Protein AF-A0A662N4F4-F1 (afdb_monomer_lite)

Structure (mmCIF, N/CA/C/O backbone):
data_AF-A0A662N4F4-F1
#
_entry.id   AF-A0A662N4F4-F1
#
loop_
_atom_site.group_PDB
_atom_site.id
_atom_site.type_symbol
_atom_site.label_atom_id
_atom_site.label_alt_id
_atom_site.label_comp_id
_atom_site.label_asym_id
_atom_site.label_entity_id
_atom_site.label_seq_id
_atom_site.pdbx_PDB_ins_code
_atom_site.Cartn_x
_atom_site.Cartn_y
_atom_site.Cartn_z
_atom_site.occupancy
_atom_site.B_iso_or_equiv
_atom_site.auth_seq_id
_atom_site.auth_comp_id
_atom_site.auth_asym_id
_atom_site.auth_atom_id
_atom_site.pdbx_PDB_model_num
ATOM 1 N N . MET A 1 1 ? 30.358 10.032 -4.530 1.00 45.91 1 MET A N 1
ATOM 2 C CA . MET A 1 1 ? 30.326 8.576 -4.233 1.00 45.91 1 MET A CA 1
ATOM 3 C C . MET A 1 1 ? 28.952 8.041 -4.603 1.00 45.91 1 MET A C 1
ATOM 5 O O . MET A 1 1 ? 27.988 8.743 -4.318 1.00 45.91 1 MET A O 1
ATOM 9 N N . PRO A 1 2 ? 28.833 6.839 -5.197 1.00 54.41 2 PRO A N 1
ATOM 10 C CA . PRO A 1 2 ? 27.534 6.287 -5.563 1.00 54.41 2 PRO A CA 1
ATOM 11 C C . PRO A 1 2 ? 26.656 6.097 -4.320 1.00 54.41 2 PRO A C 1
ATOM 13 O O . PRO A 1 2 ? 26.985 5.332 -3.407 1.00 54.41 2 PRO A O 1
ATOM 16 N N . ASN A 1 3 ? 25.538 6.819 -4.289 1.00 63.91 3 ASN A N 1
ATOM 17 C CA . ASN A 1 3 ? 24.573 6.813 -3.197 1.00 63.91 3 ASN A CA 1
ATOM 18 C C . ASN A 1 3 ? 23.936 5.412 -3.080 1.00 63.91 3 ASN A C 1
ATOM 20 O O . ASN A 1 3 ? 23.088 5.016 -3.874 1.00 63.91 3 ASN A O 1
ATOM 24 N N . SER A 1 4 ? 24.396 4.631 -2.099 1.00 65.44 4 SER A N 1
ATOM 25 C CA . SER A 1 4 ? 23.974 3.237 -1.878 1.00 65.44 4 SER A CA 1
ATOM 26 C C . SER A 1 4 ? 22.780 3.130 -0.922 1.00 65.44 4 SER A C 1
ATOM 28 O O . SER A 1 4 ? 22.509 2.058 -0.393 1.00 65.44 4 SER A O 1
ATOM 30 N N . TYR A 1 5 ? 22.098 4.237 -0.638 1.00 69.69 5 TYR A N 1
ATOM 31 C CA . TYR A 1 5 ? 21.164 4.297 0.476 1.00 69.69 5 TYR A CA 1
ATOM 32 C C . TYR A 1 5 ? 19.682 4.091 0.102 1.00 69.69 5 TYR A C 1
ATOM 34 O O . TYR A 1 5 ? 18.810 4.211 0.964 1.00 69.69 5 TYR A O 1
ATOM 42 N N . THR A 1 6 ? 19.389 3.788 -1.163 1.00 81.25 6 THR A N 1
ATOM 43 C CA . THR A 1 6 ? 18.066 3.359 -1.643 1.00 81.25 6 THR A CA 1
ATOM 44 C C . THR A 1 6 ? 18.204 2.062 -2.427 1.00 81.25 6 THR A C 1
ATOM 46 O O . THR A 1 6 ? 19.116 1.931 -3.232 1.00 81.25 6 THR A O 1
ATOM 49 N N . SER A 1 7 ? 17.304 1.109 -2.218 1.00 89.44 7 SER A N 1
ATOM 50 C CA . SER A 1 7 ? 17.213 -0.139 -2.993 1.00 89.44 7 SER A CA 1
ATOM 51 C C . SER A 1 7 ? 15.832 -0.306 -3.632 1.00 89.44 7 SER A C 1
ATOM 53 O O . SER A 1 7 ? 15.421 -1.413 -3.978 1.00 89.44 7 SER A O 1
ATOM 55 N N . ALA A 1 8 ? 15.117 0.811 -3.807 1.00 92.81 8 ALA A N 1
ATOM 56 C CA . ALA A 1 8 ? 13.757 0.852 -4.334 1.00 92.81 8 ALA A CA 1
ATOM 57 C C . ALA A 1 8 ? 13.623 0.159 -5.701 1.00 92.81 8 ALA A C 1
ATOM 59 O O . ALA A 1 8 ? 12.698 -0.630 -5.898 1.00 92.81 8 ALA A O 1
ATOM 60 N N . ASN A 1 9 ? 14.569 0.399 -6.616 1.00 94.44 9 ASN A N 1
ATOM 61 C CA . ASN A 1 9 ? 14.580 -0.233 -7.935 1.00 94.44 9 ASN A CA 1
ATOM 62 C C . ASN A 1 9 ? 14.791 -1.747 -7.843 1.00 94.44 9 ASN A C 1
ATOM 64 O O . ASN A 1 9 ? 14.087 -2.497 -8.505 1.00 94.44 9 ASN A O 1
ATOM 68 N N . ILE A 1 10 ? 15.695 -2.206 -6.972 1.00 95.06 10 ILE A N 1
ATOM 69 C CA . ILE A 1 10 ? 15.963 -3.637 -6.770 1.00 95.06 10 ILE A CA 1
ATOM 70 C C . ILE A 1 10 ? 14.715 -4.347 -6.243 1.00 95.06 10 ILE A C 1
ATOM 72 O O . ILE A 1 10 ? 14.312 -5.368 -6.797 1.00 95.06 10 ILE A O 1
ATOM 76 N N . TYR A 1 11 ? 14.081 -3.805 -5.198 1.00 95.88 11 TYR A N 1
ATOM 77 C CA . TYR A 1 11 ? 12.868 -4.404 -4.643 1.00 95.88 11 TYR A CA 1
ATOM 78 C C . TYR A 1 11 ? 11.723 -4.415 -5.656 1.00 95.88 11 TYR A C 1
ATOM 80 O O . TYR A 1 11 ? 11.067 -5.441 -5.812 1.00 95.88 11 TYR A O 1
ATOM 88 N N . SER A 1 12 ? 11.523 -3.319 -6.390 1.00 96.69 12 SER A N 1
ATOM 89 C 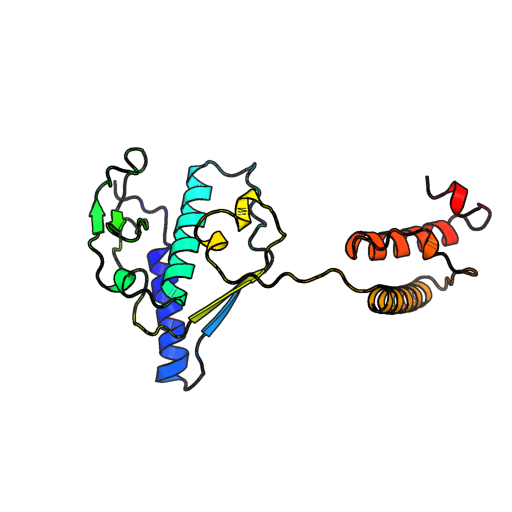CA . SER A 1 12 ? 10.481 -3.241 -7.423 1.00 96.69 12 SER A CA 1
ATOM 90 C C . SER A 1 12 ? 10.738 -4.239 -8.558 1.00 96.69 12 SER A C 1
ATOM 92 O O . SER A 1 12 ? 9.823 -4.954 -8.969 1.00 96.69 12 SER A O 1
ATOM 94 N N . TYR A 1 13 ? 11.997 -4.386 -8.986 1.00 97.25 13 TYR A N 1
ATOM 95 C CA . TYR A 1 13 ? 12.403 -5.364 -9.992 1.00 97.25 13 TYR A CA 1
ATOM 96 C C . TYR A 1 13 ? 12.101 -6.796 -9.537 1.00 97.25 13 TYR A C 1
ATOM 98 O O . TYR A 1 13 ? 11.450 -7.544 -10.265 1.00 97.25 13 TYR A O 1
ATOM 106 N N . ILE A 1 14 ? 12.490 -7.160 -8.309 1.00 97.75 14 ILE A N 1
ATOM 107 C CA . ILE A 1 14 ? 12.218 -8.485 -7.730 1.00 97.75 14 ILE A CA 1
ATOM 108 C C . ILE A 1 14 ? 10.711 -8.741 -7.639 1.00 97.75 14 ILE A C 1
ATOM 110 O O . ILE A 1 14 ? 10.244 -9.779 -8.101 1.00 97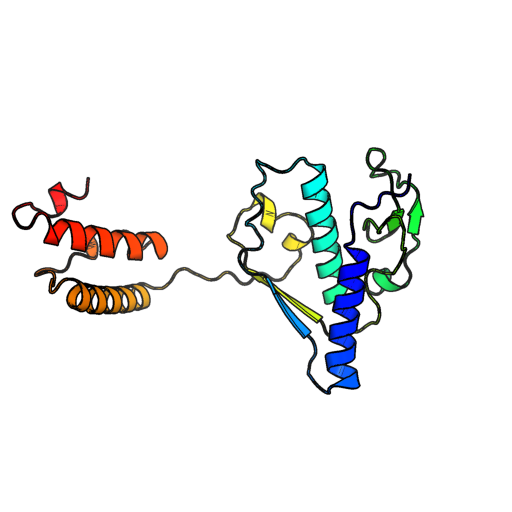.75 14 ILE A O 1
ATOM 114 N N . ILE A 1 15 ? 9.942 -7.795 -7.093 1.00 98.00 15 ILE A N 1
ATOM 115 C CA . ILE A 1 15 ? 8.485 -7.914 -6.946 1.00 98.00 15 ILE A CA 1
ATOM 116 C C . ILE A 1 15 ? 7.814 -8.110 -8.310 1.00 98.00 15 ILE A C 1
ATOM 118 O O . ILE A 1 15 ? 6.997 -9.017 -8.471 1.00 98.00 15 ILE A O 1
ATOM 122 N N . SER A 1 16 ? 8.198 -7.314 -9.311 1.00 98.00 16 SER A N 1
ATOM 123 C CA . SER A 1 16 ? 7.685 -7.463 -10.677 1.00 98.00 16 SER A CA 1
ATOM 124 C C . SER A 1 16 ? 8.052 -8.820 -11.291 1.00 98.00 16 SER A C 1
ATOM 126 O O . SER A 1 16 ? 7.258 -9.410 -12.022 1.00 98.00 16 SER A O 1
ATOM 128 N N . GLY A 1 17 ? 9.230 -9.349 -10.942 1.00 97.94 17 GLY A N 1
ATOM 129 C CA . GLY A 1 17 ? 9.680 -10.690 -11.300 1.00 97.94 17 GLY A CA 1
ATOM 130 C C . GLY A 1 17 ? 8.816 -11.791 -10.713 1.00 97.94 17 GLY A C 1
ATOM 131 O O . GLY A 1 17 ? 8.400 -12.698 -11.435 1.00 97.94 17 GLY A O 1
ATOM 132 N N . ILE A 1 18 ? 8.497 -11.675 -9.425 1.00 98.25 18 ILE A N 1
ATOM 133 C CA . ILE A 1 18 ? 7.613 -12.604 -8.720 1.00 98.25 18 ILE A CA 1
ATOM 134 C C . ILE A 1 18 ? 6.221 -12.590 -9.352 1.00 98.25 18 ILE A C 1
ATOM 136 O O . ILE A 1 18 ? 5.695 -13.658 -9.655 1.00 98.25 18 ILE A O 1
ATOM 140 N N . GLY A 1 19 ? 5.646 -11.412 -9.611 1.00 98.31 19 GLY A N 1
ATOM 141 C CA . GLY A 1 19 ? 4.341 -11.303 -10.269 1.00 98.31 19 GLY A CA 1
ATOM 142 C C . GLY A 1 19 ? 4.328 -11.937 -11.659 1.00 98.31 19 GLY A C 1
ATOM 143 O O . GLY A 1 19 ? 3.442 -12.738 -11.975 1.00 98.31 19 GLY A O 1
ATOM 144 N N . TRP A 1 20 ? 5.357 -11.665 -12.467 1.00 98.25 20 TRP A N 1
ATOM 145 C CA . TRP A 1 20 ? 5.476 -12.251 -13.797 1.00 98.25 20 TRP A CA 1
ATOM 146 C C . TRP A 1 20 ? 5.595 -13.776 -13.733 1.00 98.25 20 TRP A C 1
ATOM 148 O O . TRP A 1 20 ? 4.915 -14.474 -14.487 1.00 98.25 20 TRP A O 1
ATOM 158 N N . ALA A 1 21 ? 6.419 -14.302 -12.822 1.00 98.25 21 ALA A N 1
ATOM 159 C CA . ALA A 1 21 ? 6.595 -15.737 -12.622 1.00 98.25 21 ALA A CA 1
ATOM 160 C C . ALA A 1 21 ? 5.315 -16.409 -12.097 1.00 98.25 21 ALA A C 1
ATOM 162 O O . ALA A 1 21 ? 4.941 -17.471 -12.591 1.00 98.25 21 ALA A O 1
ATOM 163 N N . ALA A 1 22 ? 4.603 -15.779 -11.159 1.00 98.25 22 ALA A N 1
ATOM 164 C CA . ALA A 1 22 ? 3.338 -16.284 -10.633 1.00 98.25 22 ALA A CA 1
ATOM 165 C C . ALA A 1 22 ? 2.317 -16.521 -11.754 1.00 98.25 22 ALA A C 1
ATOM 167 O O . ALA A 1 22 ? 1.694 -17.580 -11.804 1.00 98.25 22 ALA A O 1
ATOM 168 N N . ARG A 1 23 ? 2.203 -15.584 -12.705 1.00 98.00 23 ARG A N 1
ATOM 169 C CA . ARG A 1 23 ? 1.321 -15.750 -13.868 1.00 98.00 23 ARG A CA 1
ATOM 170 C C . ARG A 1 23 ? 1.850 -16.765 -14.878 1.00 98.00 23 ARG A C 1
ATOM 172 O O . ARG A 1 23 ? 1.128 -17.673 -15.271 1.00 98.00 23 ARG A O 1
ATOM 179 N N . ASN A 1 24 ? 3.091 -16.592 -15.330 1.00 97.75 24 ASN A N 1
ATOM 180 C CA . ASN A 1 24 ? 3.591 -17.262 -16.537 1.00 97.75 24 ASN A CA 1
ATOM 181 C C . ASN A 1 24 ? 4.245 -18.624 -16.272 1.00 97.75 24 ASN A C 1
ATOM 183 O O . ASN A 1 24 ? 4.363 -19.421 -17.196 1.00 97.75 24 ASN A O 1
ATOM 187 N N . ILE A 1 25 ? 4.686 -18.890 -15.040 1.00 97.94 25 ILE A N 1
ATOM 188 C CA . ILE A 1 25 ? 5.328 -20.155 -14.652 1.00 97.94 25 ILE A CA 1
ATOM 189 C C . ILE A 1 25 ? 4.379 -20.994 -13.795 1.00 97.94 25 ILE A C 1
ATOM 191 O O . ILE A 1 25 ? 4.245 -22.190 -14.031 1.00 97.94 25 ILE A O 1
ATOM 195 N N . LEU A 1 26 ? 3.711 -20.378 -12.813 1.00 97.94 26 LEU A N 1
ATOM 196 C CA . LEU A 1 26 ? 2.840 -21.098 -11.873 1.00 97.94 26 LEU A CA 1
ATOM 197 C C . LEU A 1 26 ? 1.372 -21.178 -12.323 1.00 97.94 26 LEU A C 1
ATOM 199 O O . LEU A 1 26 ? 0.598 -21.911 -11.715 1.00 97.94 26 LEU A O 1
ATOM 203 N N . GLY A 1 27 ? 0.976 -20.432 -13.360 1.00 97.31 27 GLY A N 1
ATOM 204 C CA . GLY A 1 27 ? -0.403 -20.417 -13.859 1.00 97.31 27 GLY A CA 1
ATOM 205 C C . GLY A 1 27 ? -1.412 -19.718 -12.937 1.00 97.31 27 GLY A C 1
ATOM 206 O O . GLY A 1 27 ? -2.610 -19.945 -13.075 1.00 97.31 27 GLY A O 1
ATOM 207 N N . LEU A 1 28 ? -0.954 -18.883 -11.995 1.00 98.12 28 LEU A N 1
ATOM 208 C CA . LEU A 1 28 ? -1.817 -18.068 -11.128 1.00 98.12 28 LEU A CA 1
ATOM 209 C C . LEU A 1 28 ? -2.297 -16.803 -11.861 1.00 98.12 28 LEU A C 1
ATOM 211 O O . LEU A 1 28 ? -1.924 -16.543 -13.001 1.00 98.12 28 LEU A O 1
ATOM 215 N N . GLU A 1 29 ? -3.107 -15.963 -11.214 1.00 96.88 29 GLU A N 1
ATOM 216 C CA . GLU A 1 29 ? -3.528 -14.669 -11.786 1.00 96.88 29 GLU A CA 1
ATOM 217 C C . GLU A 1 29 ? -2.464 -13.564 -11.661 1.00 96.88 29 GLU A C 1
ATOM 219 O O . GLU A 1 29 ? -2.499 -12.574 -12.392 1.00 96.88 29 GLU A O 1
ATOM 224 N N . GLY A 1 30 ? -1.488 -13.738 -10.769 1.00 96.69 30 GLY A N 1
ATOM 225 C CA . GLY A 1 30 ? -0.442 -12.756 -10.504 1.00 96.69 30 GLY A CA 1
ATOM 226 C C . GLY A 1 30 ? -0.042 -12.746 -9.036 1.00 96.69 30 GLY A C 1
ATOM 227 O O . GLY A 1 30 ? -0.162 -13.759 -8.346 1.00 96.69 30 GLY A O 1
ATOM 228 N N . PHE A 1 31 ? 0.422 -11.594 -8.559 1.00 98.00 31 PHE A N 1
ATOM 229 C CA . PHE A 1 31 ? 0.876 -11.403 -7.185 1.00 98.00 31 PHE A CA 1
ATOM 230 C C . PHE A 1 31 ? 0.203 -10.182 -6.549 1.00 98.00 31 PHE A C 1
ATOM 232 O O . PHE A 1 31 ? 0.296 -9.070 -7.069 1.00 98.00 31 PHE A O 1
ATOM 239 N N . LEU A 1 32 ? -0.501 -10.397 -5.436 1.00 97.56 32 LEU A N 1
ATOM 240 C CA . LEU A 1 32 ? -1.171 -9.347 -4.670 1.00 97.56 32 LEU A CA 1
ATOM 241 C C . LEU A 1 32 ? -0.359 -9.033 -3.414 1.00 97.56 32 LEU A C 1
ATOM 243 O O . LEU A 1 32 ? -0.054 -9.936 -2.638 1.00 97.56 32 LEU A O 1
ATOM 247 N N . ILE A 1 33 ? -0.061 -7.754 -3.202 1.00 96.00 33 ILE A N 1
ATOM 248 C CA . ILE A 1 33 ? 0.587 -7.258 -1.987 1.00 96.00 33 ILE A CA 1
ATOM 249 C C . ILE A 1 33 ? -0.391 -6.351 -1.246 1.00 96.00 33 ILE A C 1
ATOM 251 O O . ILE A 1 33 ? -0.918 -5.398 -1.822 1.00 96.00 33 ILE A O 1
ATOM 255 N N . LEU A 1 34 ? -0.612 -6.652 0.032 1.00 93.81 34 LEU A N 1
ATOM 256 C CA . LEU A 1 34 ? -1.395 -5.835 0.952 1.00 93.81 34 LEU A CA 1
ATOM 257 C C . LEU A 1 34 ? -0.429 -5.184 1.940 1.00 93.81 34 LEU A C 1
ATOM 259 O O . LEU A 1 34 ? 0.258 -5.888 2.679 1.00 93.81 34 LEU A O 1
ATOM 263 N N . PHE A 1 35 ? -0.361 -3.857 1.930 1.00 89.00 35 PHE A N 1
ATOM 264 C CA . PHE A 1 35 ? 0.332 -3.096 2.961 1.00 89.00 35 PHE A CA 1
ATOM 265 C C . PHE A 1 35 ? -0.690 -2.650 3.993 1.00 89.00 35 PHE A C 1
ATOM 267 O O . PHE A 1 35 ? -1.598 -1.895 3.642 1.00 89.00 35 PHE A O 1
ATOM 274 N N . ASP A 1 36 ? -0.528 -3.129 5.226 1.00 85.44 36 ASP A N 1
ATOM 275 C CA . ASP A 1 36 ? -1.338 -2.692 6.358 1.00 85.44 36 ASP A CA 1
ATOM 276 C C . ASP A 1 36 ? -0.654 -1.549 7.122 1.00 85.44 36 ASP A C 1
ATOM 278 O O . ASP A 1 36 ? 0.576 -1.546 7.214 1.00 85.44 36 ASP A O 1
ATOM 282 N N . GLU A 1 37 ? -1.427 -0.584 7.628 1.00 73.94 37 GLU A N 1
ATOM 283 C CA . GLU A 1 37 ? -0.950 0.602 8.371 1.00 73.94 37 GLU A CA 1
ATOM 284 C C . GLU A 1 37 ? 0.253 1.303 7.704 1.00 73.94 37 GLU A C 1
ATOM 286 O O . GLU A 1 37 ? 1.267 1.632 8.339 1.00 73.94 37 GLU A O 1
ATOM 291 N N . ALA A 1 38 ? 0.168 1.521 6.388 1.00 71.50 38 ALA A N 1
ATOM 292 C CA . ALA A 1 38 ? 1.288 2.028 5.597 1.00 71.50 38 ALA A CA 1
ATOM 293 C C . ALA A 1 38 ? 1.714 3.470 5.973 1.00 71.50 38 ALA A C 1
ATOM 295 O O . ALA A 1 38 ? 2.768 3.938 5.539 1.00 71.50 38 ALA A O 1
ATOM 296 N N . GLU A 1 39 ? 0.933 4.170 6.801 1.00 67.50 39 GLU A N 1
ATOM 297 C CA . GLU A 1 39 ? 1.199 5.509 7.333 1.00 67.50 39 GLU A CA 1
ATOM 298 C C . GLU A 1 39 ? 2.005 5.547 8.639 1.00 67.50 39 GLU A C 1
ATOM 300 O O . GLU A 1 39 ? 2.363 6.639 9.080 1.00 67.50 39 GLU A O 1
ATOM 305 N N . SER A 1 40 ? 2.299 4.401 9.265 1.00 57.97 40 SER A N 1
ATOM 306 C CA . SER A 1 40 ? 2.904 4.286 10.613 1.00 57.97 40 SER A CA 1
ATOM 307 C C . SER A 1 40 ? 4.320 4.886 10.768 1.00 57.97 40 SER A C 1
ATOM 309 O O . SER A 1 40 ? 4.944 4.812 11.828 1.00 57.97 40 SER A O 1
ATOM 311 N N . ILE A 1 41 ? 4.828 5.558 9.737 1.00 52.00 41 ILE A N 1
ATOM 312 C CA . ILE A 1 41 ? 6.095 6.282 9.721 1.00 52.00 41 ILE A CA 1
ATOM 313 C C . ILE A 1 41 ? 5.808 7.762 10.032 1.00 52.00 41 ILE A C 1
ATOM 315 O O . ILE A 1 41 ? 5.651 8.597 9.141 1.00 52.00 41 ILE A O 1
ATOM 319 N N . ASP A 1 42 ? 5.717 8.074 11.328 1.00 49.66 42 ASP A N 1
ATOM 320 C CA . ASP A 1 42 ? 5.493 9.417 11.876 1.00 49.66 42 ASP A CA 1
ATOM 321 C C . ASP A 1 42 ? 6.446 10.462 11.267 1.00 49.66 42 ASP A C 1
ATOM 323 O O . ASP A 1 42 ? 7.663 10.417 11.451 1.00 49.66 42 ASP A O 1
ATOM 327 N N . SER A 1 43 ? 5.881 11.452 10.571 1.00 52.97 43 SER A N 1
ATOM 328 C CA . SER A 1 43 ? 6.615 12.557 9.942 1.00 52.97 43 SER A CA 1
ATOM 329 C C . SER A 1 43 ? 7.513 13.360 10.897 1.00 52.97 43 SER A C 1
ATOM 331 O O . SER A 1 43 ? 8.406 14.059 10.424 1.00 52.97 43 SER A O 1
ATOM 333 N N . TYR A 1 44 ? 7.298 13.268 12.215 1.00 48.09 44 TYR A N 1
ATOM 334 C CA . TYR A 1 44 ? 8.044 14.033 13.215 1.00 48.09 44 TYR A CA 1
ATOM 335 C C . TYR A 1 44 ? 9.472 13.510 13.460 1.00 48.09 44 TYR A C 1
ATOM 337 O O . TYR A 1 44 ? 10.337 14.270 13.891 1.00 48.09 44 TYR A O 1
ATOM 345 N N . TRP A 1 45 ? 9.748 12.234 13.157 1.00 42.38 45 TRP A N 1
ATOM 346 C CA . TRP A 1 45 ? 11.025 11.577 13.489 1.00 42.38 45 TRP A CA 1
ATOM 347 C C . TRP A 1 45 ? 11.986 11.403 12.309 1.00 42.38 45 TRP A C 1
ATOM 349 O O . TRP A 1 45 ? 13.176 11.149 12.507 1.00 42.38 45 TRP A O 1
ATOM 359 N N . TYR A 1 46 ? 11.504 11.560 11.077 1.00 49.62 46 TYR A N 1
ATOM 360 C CA . TYR A 1 46 ? 12.311 11.332 9.884 1.00 49.62 46 TYR A CA 1
ATOM 361 C C . TYR A 1 46 ? 12.896 12.646 9.372 1.00 49.62 46 TYR A C 1
ATOM 363 O O . TYR A 1 46 ? 12.178 13.578 9.014 1.00 49.62 46 TYR A O 1
ATOM 371 N N . THR A 1 47 ? 14.226 12.704 9.258 1.00 58.03 47 THR A N 1
ATOM 372 C CA . THR A 1 47 ? 14.869 13.727 8.422 1.00 58.03 47 THR A CA 1
ATOM 373 C C . THR A 1 47 ? 14.254 13.672 7.019 1.00 58.03 47 THR A C 1
ATOM 375 O O . THR A 1 47 ? 13.966 12.585 6.507 1.00 58.03 47 THR A O 1
ATOM 378 N N . SER A 1 48 ? 14.054 14.834 6.384 1.00 63.91 48 SER A N 1
ATOM 379 C CA . SER A 1 48 ? 13.450 14.974 5.041 1.00 63.91 48 SER A CA 1
ATOM 380 C C . SER A 1 48 ? 13.981 13.953 4.025 1.00 63.91 48 SER A C 1
ATOM 382 O O . SER A 1 48 ? 13.253 13.462 3.166 1.00 63.91 48 SER A O 1
ATOM 384 N N . TYR A 1 49 ? 15.243 13.563 4.184 1.00 63.34 49 TYR A N 1
ATOM 385 C CA . TYR A 1 49 ? 15.931 12.591 3.358 1.00 63.34 49 TYR A CA 1
ATOM 386 C C . TYR A 1 49 ? 15.411 11.148 3.464 1.00 63.34 49 TYR A C 1
ATOM 388 O O . TYR A 1 49 ? 15.247 10.492 2.437 1.00 63.34 49 TYR A O 1
ATOM 396 N N . GLN A 1 50 ? 15.128 10.632 4.664 1.00 70.56 50 GLN A N 1
ATOM 397 C CA . GLN A 1 50 ? 14.565 9.283 4.807 1.00 70.56 50 GLN A CA 1
ATOM 398 C C . GLN A 1 50 ? 13.118 9.236 4.303 1.00 70.56 50 GLN A C 1
ATOM 400 O O . GLN A 1 50 ? 12.741 8.289 3.614 1.00 70.56 50 GLN A O 1
ATOM 405 N N . SER A 1 51 ? 12.351 10.303 4.560 1.00 76.38 51 SER A N 1
ATOM 406 C CA . SER A 1 51 ? 11.003 10.470 4.008 1.00 76.38 51 SER A CA 1
ATOM 407 C C . SER A 1 51 ? 11.029 10.415 2.476 1.00 76.38 51 SER A C 1
ATOM 409 O O . SER A 1 51 ? 10.333 9.596 1.880 1.00 76.38 51 SER A O 1
ATOM 411 N N . ASN A 1 52 ? 11.908 11.187 1.823 1.00 79.94 52 ASN A N 1
ATOM 412 C CA . ASN A 1 52 ? 12.021 11.209 0.360 1.00 79.94 52 ASN A CA 1
ATOM 413 C C . ASN A 1 52 ? 12.321 9.832 -0.252 1.00 79.94 52 ASN A C 1
ATOM 415 O O . ASN A 1 52 ? 11.821 9.523 -1.330 1.00 79.94 52 ASN A O 1
ATOM 419 N N . ARG A 1 53 ? 13.075 8.969 0.436 1.00 82.94 53 ARG A N 1
ATOM 420 C CA . ARG A 1 53 ? 13.322 7.597 -0.036 1.00 82.94 53 ARG A CA 1
ATOM 421 C C . ARG A 1 53 ? 12.092 6.704 0.065 1.00 82.94 53 ARG A C 1
ATOM 423 O O . ARG A 1 53 ? 11.870 5.897 -0.835 1.00 82.94 53 ARG A O 1
ATOM 430 N N . GLY A 1 54 ? 11.306 6.851 1.132 1.00 85.81 54 GLY A N 1
ATOM 431 C CA . GLY A 1 54 ? 10.013 6.177 1.255 1.00 85.81 54 GLY A CA 1
ATOM 432 C C . GLY A 1 54 ? 9.092 6.554 0.095 1.00 85.81 54 GLY A C 1
ATOM 433 O O . GLY A 1 54 ? 8.562 5.677 -0.580 1.00 85.81 54 GLY A O 1
ATOM 434 N N . TRP A 1 55 ? 9.014 7.850 -0.222 1.00 87.31 55 TRP A N 1
ATOM 435 C CA . TRP A 1 55 ? 8.250 8.353 -1.369 1.00 87.31 55 TRP A CA 1
ATOM 436 C C . TRP A 1 55 ? 8.791 7.866 -2.715 1.00 87.31 55 TRP A C 1
ATOM 438 O O . TRP A 1 55 ? 8.006 7.477 -3.573 1.00 87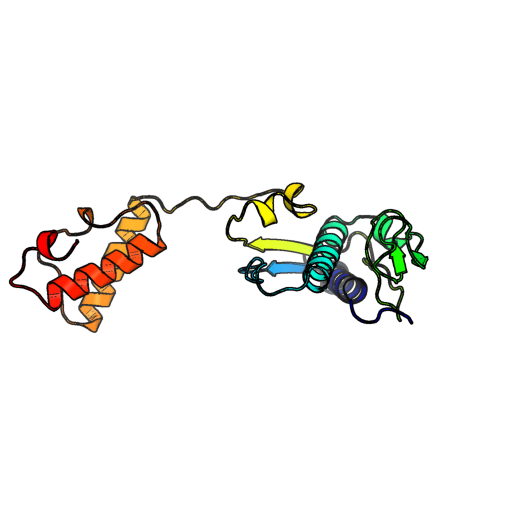.31 55 TRP A O 1
ATOM 448 N N . ASN A 1 56 ? 10.113 7.804 -2.886 1.00 90.44 56 ASN A N 1
ATOM 449 C CA . ASN A 1 56 ? 10.730 7.227 -4.079 1.00 90.44 56 ASN A CA 1
ATOM 450 C C . ASN A 1 56 ? 10.345 5.753 -4.269 1.00 90.44 56 ASN A C 1
ATOM 452 O O . ASN A 1 56 ? 10.006 5.331 -5.372 1.00 90.44 56 ASN A O 1
ATOM 456 N N . PHE A 1 57 ? 10.375 4.962 -3.193 1.00 92.19 57 PHE A N 1
ATOM 457 C CA . PHE A 1 57 ? 9.964 3.563 -3.259 1.00 92.19 57 PHE A CA 1
ATOM 458 C C . PHE A 1 57 ? 8.472 3.422 -3.554 1.00 92.19 57 PHE A C 1
ATOM 460 O O . PHE A 1 57 ? 8.106 2.661 -4.444 1.00 92.19 57 PHE A O 1
ATOM 467 N N . LEU A 1 58 ? 7.626 4.207 -2.886 1.00 92.19 58 LEU A N 1
ATOM 468 C CA . LEU A 1 58 ? 6.184 4.221 -3.117 1.00 92.19 58 LEU A CA 1
ATOM 469 C C . LEU A 1 58 ? 5.835 4.590 -4.567 1.00 92.19 58 LEU A C 1
ATOM 471 O O . LEU A 1 58 ? 5.049 3.892 -5.203 1.00 92.19 58 LEU A O 1
ATOM 475 N N . LYS A 1 59 ? 6.466 5.633 -5.120 1.00 93.75 59 LYS A N 1
ATOM 476 C CA . LYS A 1 59 ? 6.332 6.022 -6.533 1.00 93.75 59 LYS A CA 1
ATOM 477 C C . LYS A 1 59 ? 6.779 4.903 -7.468 1.00 93.75 59 LYS A C 1
ATOM 479 O O . LYS A 1 59 ? 6.059 4.577 -8.408 1.00 93.75 59 LYS A O 1
ATOM 484 N N . GLY A 1 60 ? 7.905 4.256 -7.166 1.00 95.00 60 GLY A N 1
ATOM 485 C CA . GLY A 1 60 ? 8.380 3.083 -7.898 1.00 95.00 60 GLY A CA 1
ATOM 486 C C . GLY A 1 60 ? 7.369 1.933 -7.902 1.00 95.00 60 GLY A C 1
ATOM 487 O O . GLY A 1 60 ? 7.070 1.392 -8.963 1.00 95.00 60 GLY A O 1
ATOM 488 N N . LEU A 1 61 ? 6.788 1.604 -6.744 1.00 95.94 61 LEU A N 1
ATOM 489 C CA . LEU A 1 61 ? 5.765 0.562 -6.608 1.00 95.94 61 LEU A CA 1
ATOM 490 C C . LEU A 1 61 ? 4.493 0.883 -7.399 1.00 95.94 61 LEU A C 1
ATOM 492 O O . LEU A 1 61 ? 3.964 -0.003 -8.068 1.00 95.94 61 LEU A O 1
ATOM 496 N N . VAL A 1 62 ? 4.015 2.129 -7.334 1.00 95.12 62 VAL A N 1
ATOM 497 C CA . VAL A 1 62 ? 2.816 2.578 -8.057 1.00 95.12 62 VAL A CA 1
ATOM 498 C C . VAL A 1 62 ? 3.021 2.509 -9.568 1.00 95.12 62 VAL A C 1
ATOM 500 O O . VAL A 1 62 ? 2.188 1.954 -10.281 1.00 95.12 62 VAL A O 1
ATOM 503 N N . LEU A 1 63 ? 4.135 3.038 -10.075 1.00 96.12 63 LEU A N 1
ATOM 504 C CA . LEU A 1 63 ? 4.426 2.997 -11.509 1.00 96.12 63 LEU A CA 1
ATOM 505 C C . LEU A 1 63 ? 4.633 1.550 -11.992 1.00 96.12 63 LEU A C 1
ATOM 507 O O . LEU A 1 63 ? 4.149 1.176 -13.062 1.00 96.12 63 LEU A O 1
ATOM 511 N N . MET A 1 64 ? 5.294 0.713 -11.184 1.00 97.31 64 MET A N 1
ATOM 512 C CA . MET A 1 64 ? 5.537 -0.697 -11.497 1.00 97.31 64 MET A CA 1
ATOM 513 C C . MET A 1 64 ? 4.236 -1.504 -11.553 1.00 97.31 64 MET A C 1
ATOM 515 O O . MET A 1 64 ? 4.019 -2.228 -12.525 1.00 97.31 64 MET A O 1
ATOM 519 N N . SER A 1 65 ? 3.349 -1.365 -10.563 1.00 96.25 65 SER A N 1
ATOM 520 C CA . SER A 1 65 ? 2.070 -2.091 -10.533 1.00 96.25 65 SER A CA 1
ATOM 521 C C . SER A 1 65 ? 1.118 -1.643 -11.649 1.00 96.25 65 SER A C 1
ATOM 523 O O . SER A 1 65 ? 0.373 -2.455 -12.197 1.00 96.25 65 SER A O 1
ATOM 525 N N . ASN A 1 66 ? 1.220 -0.379 -12.071 1.00 95.62 66 ASN A N 1
ATOM 526 C CA . ASN A 1 66 ? 0.512 0.161 -13.232 1.00 95.62 66 ASN A CA 1
ATOM 527 C C . ASN A 1 66 ? 1.131 -0.231 -14.583 1.00 95.62 66 ASN A C 1
ATOM 529 O O . ASN A 1 66 ? 0.635 0.198 -15.624 1.00 95.62 66 ASN A O 1
ATOM 533 N N . ASN A 1 67 ? 2.163 -1.083 -14.598 1.00 96.56 67 ASN A N 1
ATOM 534 C CA . ASN A 1 67 ? 2.828 -1.549 -15.815 1.00 96.56 67 ASN A CA 1
ATOM 535 C C . ASN A 1 67 ? 3.397 -0.406 -16.672 1.00 96.56 67 ASN A C 1
ATOM 537 O O . ASN A 1 67 ? 3.364 -0.468 -17.906 1.00 96.56 67 ASN A O 1
ATOM 541 N N . ASP A 1 68 ? 3.910 0.647 -16.030 1.00 95.94 68 ASP A N 1
ATOM 542 C CA . ASP A 1 68 ? 4.468 1.790 -16.740 1.00 95.94 68 ASP A CA 1
ATOM 543 C C . ASP A 1 68 ? 5.710 1.380 -17.545 1.00 95.94 68 ASP A C 1
ATOM 545 O O . ASP A 1 68 ? 6.767 1.059 -16.997 1.00 95.94 68 ASP A O 1
ATOM 549 N N . LYS A 1 69 ? 5.582 1.401 -18.876 1.00 95.31 69 LYS A N 1
ATOM 550 C CA . LYS A 1 69 ? 6.639 0.981 -19.808 1.00 95.31 69 LYS A CA 1
ATOM 551 C C . LYS A 1 69 ? 7.893 1.843 -19.713 1.00 95.31 69 LYS A C 1
ATOM 553 O O . LYS A 1 69 ? 8.968 1.365 -20.060 1.00 95.31 69 LYS A O 1
ATOM 558 N N . ARG A 1 70 ? 7.780 3.087 -19.234 1.00 95.19 70 ARG A N 1
ATOM 559 C CA . ARG A 1 70 ? 8.933 3.982 -19.073 1.00 95.19 70 ARG A CA 1
ATOM 560 C C . ARG A 1 70 ? 9.959 3.390 -18.109 1.00 95.19 70 ARG A C 1
ATOM 562 O O . ARG A 1 70 ? 11.147 3.588 -18.310 1.00 95.19 70 ARG A O 1
ATOM 569 N N . LEU A 1 71 ? 9.518 2.593 -17.134 1.00 95.62 71 LEU A N 1
ATOM 570 C CA . LEU A 1 71 ? 10.397 1.963 -16.151 1.00 95.62 71 LEU A CA 1
ATOM 571 C C . LEU A 1 71 ? 11.315 0.876 -16.726 1.00 95.62 71 LEU A C 1
ATOM 573 O O . LEU A 1 71 ? 12.206 0.456 -15.995 1.00 95.62 71 LEU A O 1
ATOM 577 N N . LEU A 1 72 ? 11.083 0.381 -17.952 1.00 93.50 72 LEU A N 1
ATOM 578 C CA . LEU A 1 72 ? 11.938 -0.627 -18.600 1.00 93.50 72 LEU A CA 1
ATOM 579 C C . LEU A 1 72 ? 13.212 0.000 -19.173 1.00 93.50 72 LEU A C 1
ATOM 581 O O . LEU A 1 72 ? 14.306 -0.514 -18.948 1.00 93.50 72 LEU A O 1
ATOM 585 N N . ASP A 1 73 ? 13.045 1.117 -19.886 1.00 88.38 73 ASP A N 1
ATOM 586 C CA . ASP A 1 73 ? 14.044 1.630 -20.829 1.00 88.38 73 ASP A CA 1
ATOM 587 C C . ASP A 1 73 ? 14.446 3.089 -20.558 1.00 88.38 73 ASP A C 1
ATOM 589 O O . ASP A 1 73 ? 15.117 3.714 -21.383 1.00 88.38 73 ASP A O 1
ATOM 593 N N . GLU A 1 74 ? 14.008 3.687 -19.445 1.00 90.19 74 GLU A N 1
ATOM 594 C CA . GLU A 1 74 ? 14.312 5.093 -19.201 1.00 90.19 74 GLU A CA 1
ATOM 595 C C . GLU A 1 74 ? 15.812 5.379 -19.076 1.00 90.19 74 GLU A C 1
ATOM 597 O O . GLU A 1 74 ? 16.609 4.602 -18.546 1.00 90.19 74 GLU A O 1
ATOM 602 N N . VAL A 1 75 ? 16.194 6.563 -19.557 1.00 87.69 75 VAL A N 1
ATOM 603 C CA . VAL A 1 75 ? 17.570 7.044 -19.481 1.00 87.69 75 VAL A CA 1
ATOM 604 C C . VAL A 1 75 ? 17.889 7.440 -18.043 1.00 87.69 75 VAL A C 1
ATOM 606 O O . VAL A 1 75 ? 17.260 8.341 -17.484 1.00 87.69 75 VAL A O 1
ATOM 609 N N . ILE A 1 76 ? 18.917 6.807 -17.482 1.00 89.00 76 ILE A N 1
ATOM 610 C CA . ILE A 1 76 ? 19.421 7.081 -16.137 1.00 89.00 76 ILE A CA 1
ATOM 611 C C . ILE A 1 76 ? 20.556 8.104 -16.227 1.00 89.00 76 ILE A C 1
ATOM 613 O O . ILE A 1 76 ? 21.564 7.859 -16.894 1.00 89.00 76 ILE A O 1
ATOM 617 N N . LYS A 1 77 ? 20.405 9.239 -15.542 1.00 85.56 77 LYS A N 1
ATOM 618 C CA . LYS A 1 77 ? 21.401 10.319 -15.490 1.00 85.56 77 LYS A CA 1
ATOM 619 C C . LYS A 1 77 ? 22.035 10.415 -14.106 1.00 85.56 77 LYS A C 1
ATOM 621 O O . LYS A 1 77 ? 21.388 10.134 -13.100 1.00 85.56 77 LYS A O 1
ATOM 626 N N . GLU A 1 78 ? 23.308 10.792 -14.069 1.00 77.62 78 GLU A N 1
ATOM 627 C CA . GLU A 1 78 ? 24.008 11.168 -12.837 1.00 77.62 78 GLU A CA 1
ATOM 628 C C . GLU A 1 78 ? 23.726 12.648 -12.558 1.00 77.62 78 GLU A C 1
ATOM 630 O O . GLU A 1 78 ? 23.904 13.464 -13.458 1.00 77.62 78 GLU A O 1
ATOM 635 N N . ASP A 1 79 ? 23.244 12.951 -11.350 1.00 65.62 79 ASP A N 1
ATOM 636 C CA . ASP A 1 79 ? 22.910 14.292 -10.847 1.00 65.62 79 ASP A CA 1
ATOM 637 C C . ASP A 1 79 ? 21.899 15.076 -11.713 1.00 65.62 79 ASP A C 1
ATOM 639 O O . ASP A 1 79 ? 22.225 15.773 -12.675 1.00 65.62 79 ASP A O 1
ATOM 643 N N . PHE A 1 80 ? 20.617 14.969 -11.349 1.00 57.47 80 PHE A N 1
ATOM 644 C CA . PHE A 1 80 ? 19.529 15.668 -12.031 1.00 57.47 80 PHE A CA 1
ATOM 645 C C . PHE A 1 80 ? 19.369 17.102 -11.499 1.00 57.47 80 PHE A C 1
ATOM 647 O O . PHE A 1 80 ? 19.403 17.322 -10.289 1.00 57.47 80 PHE A O 1
ATOM 654 N N . TYR A 1 81 ? 19.167 18.075 -12.397 1.00 54.09 81 TYR A N 1
ATOM 655 C CA . TYR A 1 81 ? 19.131 19.513 -12.072 1.00 54.09 81 TYR A CA 1
ATOM 656 C C . TYR A 1 81 ? 18.017 19.898 -11.083 1.00 54.09 81 TYR A C 1
ATOM 658 O O . TYR A 1 81 ? 18.144 20.903 -10.391 1.00 54.09 81 TYR A O 1
ATOM 666 N N . GLU A 1 82 ? 16.951 19.097 -10.985 1.00 59.31 82 GLU A N 1
ATOM 667 C CA . GLU A 1 82 ? 15.856 19.312 -10.025 1.00 59.31 82 GLU A CA 1
ATOM 668 C C . GLU A 1 82 ? 16.180 18.798 -8.610 1.00 59.31 82 GLU A C 1
ATOM 670 O O . GLU A 1 82 ? 15.563 19.239 -7.642 1.00 59.31 82 GLU A O 1
ATOM 675 N N . HIS A 1 83 ? 17.212 17.955 -8.460 1.00 62.00 83 HIS A N 1
ATOM 676 C CA . HIS A 1 83 ? 17.676 17.415 -7.174 1.00 62.00 83 HIS A CA 1
ATOM 677 C C . HIS A 1 83 ? 19.149 17.754 -6.879 1.00 62.00 83 HIS A C 1
ATO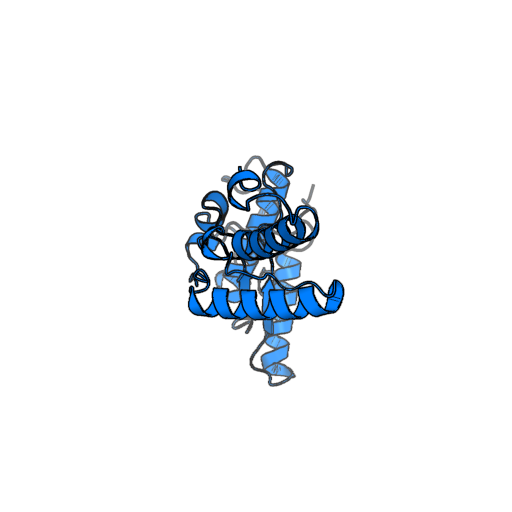M 679 O O . HIS A 1 83 ? 19.911 16.874 -6.471 1.00 62.00 83 HIS A O 1
ATOM 685 N N . PRO A 1 84 ? 19.590 19.019 -7.028 1.00 53.00 84 PRO A N 1
ATOM 686 C CA . PRO A 1 84 ? 21.007 19.389 -6.953 1.00 53.00 84 PRO A CA 1
ATOM 687 C C . PRO A 1 84 ? 21.603 19.157 -5.554 1.00 53.00 84 PRO A C 1
ATOM 689 O O . PRO A 1 84 ? 22.812 19.009 -5.397 1.00 53.00 84 PRO A O 1
ATOM 692 N N . SER A 1 85 ? 20.748 19.080 -4.532 1.00 57.25 85 SER A N 1
ATOM 693 C CA . SER A 1 85 ? 21.116 18.794 -3.143 1.00 57.25 85 SER A CA 1
ATOM 694 C C . SER A 1 85 ? 21.308 17.298 -2.851 1.00 57.25 85 SER A C 1
ATOM 696 O O . SER A 1 85 ? 21.780 16.946 -1.769 1.00 57.25 85 SER A O 1
ATOM 698 N N . TYR A 1 86 ? 20.923 16.405 -3.773 1.00 64.69 86 TYR A N 1
ATOM 699 C CA . TYR A 1 86 ? 20.875 14.957 -3.559 1.00 64.69 86 TYR A CA 1
ATOM 700 C C . TYR A 1 86 ? 21.565 14.198 -4.698 1.00 64.69 86 TYR A C 1
ATOM 702 O O . TYR A 1 86 ? 20.934 13.762 -5.660 1.00 64.69 86 TYR A O 1
ATOM 710 N N . GLY A 1 87 ? 22.871 13.971 -4.542 1.00 74.00 87 GLY A N 1
ATOM 711 C CA . GLY A 1 87 ? 23.649 13.209 -5.518 1.00 74.00 87 GLY A CA 1
ATOM 712 C C . GLY A 1 87 ? 23.135 11.776 -5.723 1.00 74.00 87 GLY A C 1
ATOM 713 O O . GLY A 1 87 ? 22.692 11.105 -4.774 1.00 74.00 87 GLY A O 1
ATOM 714 N N . GLY A 1 88 ? 23.201 11.284 -6.961 1.00 82.81 88 GLY A N 1
ATOM 715 C CA . GLY A 1 88 ? 22.785 9.922 -7.301 1.00 82.81 88 GLY A CA 1
ATOM 716 C C . GLY A 1 88 ? 22.414 9.707 -8.766 1.00 82.81 88 GLY A C 1
ATOM 717 O O . GLY A 1 88 ? 22.593 10.578 -9.612 1.00 82.81 88 GLY A O 1
ATOM 718 N N . TYR A 1 89 ? 21.886 8.514 -9.048 1.00 87.56 89 TYR A N 1
ATOM 719 C CA . TYR A 1 89 ? 21.366 8.150 -10.364 1.00 87.56 89 TYR A CA 1
ATOM 720 C C . TYR A 1 89 ? 19.853 8.307 -10.390 1.00 87.56 89 TYR A C 1
ATOM 722 O O . TYR A 1 89 ? 19.169 7.781 -9.511 1.00 87.56 89 TYR A O 1
ATOM 730 N N . TRP A 1 90 ? 19.349 8.993 -11.407 1.00 89.81 90 TRP A N 1
ATOM 731 C CA . TRP A 1 90 ? 17.950 9.384 -11.504 1.00 89.81 90 TRP A CA 1
ATOM 732 C C . TRP A 1 90 ? 17.377 9.047 -12.875 1.00 89.81 90 TRP A C 1
ATOM 734 O O . TRP A 1 90 ? 18.045 9.211 -13.899 1.00 89.81 90 TRP A O 1
ATOM 744 N N . GLY A 1 91 ? 16.135 8.578 -12.884 1.00 91.12 91 GLY A N 1
ATOM 745 C CA . GLY A 1 91 ? 15.353 8.374 -14.092 1.00 91.12 91 GLY A CA 1
ATOM 746 C C . GLY A 1 91 ? 14.939 9.710 -14.694 1.00 91.12 91 GLY A C 1
ATOM 747 O O . GLY A 1 91 ? 14.281 10.510 -14.036 1.00 91.12 91 GLY A O 1
ATOM 748 N N . ASN A 1 92 ? 15.320 9.976 -15.944 1.00 88.25 92 ASN A N 1
ATOM 749 C CA . ASN A 1 92 ? 15.095 11.280 -16.577 1.00 88.25 92 ASN A CA 1
ATOM 750 C C . ASN A 1 92 ? 13.608 11.620 -16.794 1.00 88.25 92 ASN A C 1
ATOM 752 O O . ASN A 1 92 ? 13.285 12.779 -17.034 1.00 88.25 92 ASN A O 1
ATOM 756 N N . ILE A 1 93 ? 12.724 10.618 -16.800 1.00 89.06 93 ILE A N 1
ATOM 757 C CA . ILE A 1 93 ? 11.290 10.817 -17.061 1.00 89.06 93 ILE A CA 1
ATOM 758 C C . ILE A 1 93 ? 10.470 10.527 -15.810 1.00 89.06 93 ILE A C 1
ATOM 760 O O . ILE A 1 93 ? 9.525 11.254 -15.515 1.00 89.06 93 ILE A O 1
ATOM 764 N N . THR A 1 94 ? 10.788 9.449 -15.092 1.00 91.25 94 THR A N 1
ATOM 765 C CA . THR A 1 94 ? 10.007 9.051 -13.916 1.00 91.25 94 THR A CA 1
ATOM 766 C C . THR A 1 94 ? 10.431 9.791 -12.658 1.00 91.25 94 THR A C 1
ATOM 768 O O . THR A 1 94 ? 9.687 9.767 -11.678 1.00 91.25 94 THR A O 1
ATOM 771 N N . ASP A 1 95 ? 11.585 10.462 -12.681 1.00 90.81 95 ASP A N 1
ATOM 772 C CA . ASP A 1 95 ? 12.194 11.113 -11.522 1.00 90.81 95 ASP A CA 1
ATOM 773 C C . ASP A 1 95 ? 12.332 10.150 -10.328 1.00 90.81 95 ASP A C 1
ATOM 775 O O . ASP A 1 95 ? 12.051 10.477 -9.175 1.00 90.81 95 ASP A O 1
ATOM 779 N N . LEU A 1 96 ? 12.687 8.896 -10.625 1.00 91.88 96 LEU A N 1
ATOM 780 C CA . LEU A 1 96 ? 12.984 7.881 -9.624 1.00 91.88 96 LEU A CA 1
ATOM 781 C C . LEU A 1 96 ? 14.487 7.801 -9.372 1.00 91.88 96 LEU A C 1
ATOM 783 O O . LEU A 1 96 ? 15.290 7.707 -10.299 1.00 91.88 96 LEU A O 1
ATOM 787 N N . GLN A 1 97 ? 14.869 7.764 -8.101 1.00 90.75 97 GLN A N 1
ATOM 788 C CA . GLN A 1 97 ? 16.234 7.520 -7.666 1.00 90.75 97 GLN A CA 1
ATOM 789 C C . GLN A 1 97 ? 16.564 6.024 -7.707 1.00 90.75 97 GLN A C 1
ATOM 791 O O . GLN A 1 97 ? 15.875 5.196 -7.097 1.00 90.75 97 GLN A O 1
ATOM 796 N N . TYR A 1 98 ? 17.674 5.692 -8.359 1.00 91.12 98 TYR A N 1
ATOM 797 C CA . TYR A 1 98 ? 18.212 4.343 -8.498 1.00 91.12 98 TYR A CA 1
ATOM 798 C C . TYR A 1 98 ? 19.273 4.042 -7.442 1.00 91.12 98 TYR A C 1
ATOM 800 O O . TYR A 1 98 ? 19.985 4.928 -6.959 1.00 91.12 98 TYR A O 1
ATOM 808 N N . TYR A 1 99 ? 19.436 2.756 -7.129 1.00 89.94 99 TYR A N 1
ATOM 809 C CA . TYR A 1 99 ? 20.541 2.294 -6.302 1.00 89.94 99 TYR A CA 1
ATOM 810 C C . TYR A 1 99 ? 21.895 2.611 -6.946 1.00 89.94 99 TYR A C 1
ATOM 812 O O . TYR A 1 99 ? 22.182 2.222 -8.078 1.00 89.94 99 TYR A O 1
ATOM 820 N N . GLY A 1 100 ? 22.779 3.255 -6.181 1.00 84.88 100 GLY A N 1
ATOM 821 C CA . GLY A 1 100 ? 24.078 3.732 -6.654 1.00 84.88 100 GLY A CA 1
ATOM 822 C C . GLY A 1 100 ? 24.996 2.676 -7.274 1.00 84.88 100 GLY A C 1
ATOM 823 O O . GLY A 1 100 ? 25.872 3.031 -8.055 1.00 84.88 100 GLY A O 1
ATOM 824 N N . ARG A 1 101 ? 24.830 1.389 -6.937 1.00 83.94 101 ARG A N 1
ATOM 825 C CA . ARG A 1 101 ? 25.704 0.309 -7.439 1.00 83.94 101 ARG A CA 1
ATOM 826 C C . ARG A 1 101 ? 25.050 -0.600 -8.473 1.00 83.94 101 ARG A C 1
ATOM 828 O O . ARG A 1 101 ? 25.748 -1.401 -9.082 1.00 83.94 101 ARG A O 1
ATOM 835 N N . SER A 1 102 ? 23.735 -0.513 -8.659 1.00 82.12 102 SER A N 1
ATOM 836 C CA . SER A 1 102 ? 23.019 -1.330 -9.637 1.00 82.12 102 SER A CA 1
ATOM 837 C C . SER A 1 102 ? 21.881 -0.535 -10.247 1.00 82.12 102 SER A C 1
ATOM 839 O O . SER A 1 102 ? 20.952 -0.105 -9.563 1.00 82.12 102 SER A O 1
ATOM 841 N N . ARG A 1 103 ? 21.958 -0.383 -11.565 1.00 84.06 103 ARG A N 1
ATOM 842 C CA . ARG A 1 103 ? 21.018 0.386 -12.380 1.00 84.06 103 ARG A CA 1
ATOM 843 C C . ARG A 1 103 ? 19.965 -0.524 -13.007 1.00 84.06 103 ARG A C 1
ATOM 845 O O . ARG A 1 103 ? 19.570 -0.320 -14.148 1.00 84.06 103 ARG A O 1
ATOM 852 N N . LEU A 1 104 ? 19.551 -1.560 -12.271 1.00 92.38 104 LEU A N 1
ATOM 853 C CA . LEU A 1 104 ? 18.422 -2.378 -12.691 1.00 92.38 104 LEU A CA 1
ATOM 854 C C . LEU A 1 104 ? 17.187 -1.480 -12.845 1.00 92.38 104 LEU A C 1
ATOM 856 O O . LEU A 1 104 ? 16.990 -0.600 -11.994 1.00 92.38 104 LEU A O 1
ATOM 860 N N . PRO A 1 105 ? 16.373 -1.699 -13.889 1.00 94.88 105 PRO A N 1
ATOM 861 C CA . PRO A 1 105 ? 15.113 -0.992 -14.049 1.00 94.88 105 PRO A CA 1
ATOM 862 C C . PRO A 1 105 ? 14.196 -1.215 -12.835 1.00 94.88 105 PRO A C 1
ATOM 864 O O . PRO A 1 105 ? 14.380 -2.159 -12.068 1.00 94.88 105 PRO A O 1
ATOM 867 N N . PHE A 1 106 ? 13.187 -0.367 -12.645 1.00 96.31 106 PHE A N 1
ATOM 868 C CA . PHE A 1 106 ? 12.199 -0.569 -11.572 1.00 96.31 106 PHE A CA 1
ATOM 869 C C . PHE A 1 106 ? 11.216 -1.709 -11.879 1.00 96.31 106 PHE A C 1
ATOM 871 O O . PHE A 1 106 ? 10.528 -2.188 -10.980 1.00 96.31 106 PHE A O 1
ATOM 878 N N . ILE A 1 107 ? 11.156 -2.158 -13.134 1.00 97.50 107 ILE A N 1
ATOM 879 C CA . ILE A 1 107 ? 10.295 -3.249 -13.584 1.00 97.50 107 ILE A CA 1
ATOM 880 C C . ILE A 1 107 ? 11.091 -4.212 -14.466 1.00 97.50 107 ILE A C 1
ATOM 882 O O . ILE A 1 107 ? 11.879 -3.794 -15.308 1.00 97.50 107 ILE A O 1
ATOM 886 N N . TRP A 1 108 ? 10.902 -5.516 -14.284 1.00 95.81 108 TRP A N 1
ATOM 887 C CA . TRP A 1 108 ? 11.575 -6.517 -15.110 1.00 95.81 108 TRP A CA 1
ATOM 888 C C . TRP A 1 108 ? 10.866 -6.753 -16.442 1.00 95.81 108 TRP A C 1
ATOM 890 O O . TRP A 1 108 ? 11.506 -6.786 -17.492 1.00 95.81 108 TRP A O 1
ATOM 900 N N . LYS A 1 109 ? 9.545 -6.951 -16.396 1.00 95.25 109 LYS A N 1
ATOM 901 C CA . LYS A 1 109 ? 8.704 -7.246 -17.560 1.00 95.25 109 LYS A CA 1
ATOM 902 C C . LYS A 1 109 ? 7.337 -6.601 -17.421 1.00 95.25 109 LYS A C 1
ATOM 904 O O . LYS A 1 109 ? 6.818 -6.457 -16.318 1.00 95.25 109 LYS A O 1
ATOM 909 N N . VAL A 1 110 ? 6.750 -6.277 -18.567 1.00 95.75 110 VAL A N 1
ATOM 910 C CA . VAL A 1 110 ? 5.395 -5.740 -18.693 1.00 95.75 110 VAL A CA 1
ATOM 911 C C . VAL A 1 110 ? 4.551 -6.698 -19.554 1.00 95.75 110 VAL A C 1
ATOM 913 O O . VAL A 1 110 ? 4.995 -7.040 -20.650 1.00 95.75 110 VAL A O 1
ATOM 916 N N . PRO A 1 111 ? 3.343 -7.107 -19.115 1.00 95.94 111 PRO A N 1
ATOM 917 C CA . PRO A 1 111 ? 2.785 -6.866 -17.784 1.00 95.94 111 PRO A CA 1
ATOM 918 C C . PRO A 1 111 ? 3.533 -7.639 -16.683 1.00 95.94 111 PRO A C 1
ATOM 920 O O . PRO A 1 111 ? 3.969 -8.769 -16.893 1.00 95.94 111 PRO A O 1
ATOM 923 N N . CYS A 1 112 ? 3.672 -7.036 -15.500 1.00 96.56 112 CYS A N 1
ATOM 924 C CA . CYS A 1 112 ? 4.297 -7.654 -14.327 1.00 96.56 112 CYS A CA 1
ATOM 925 C C . CYS A 1 112 ? 3.306 -8.452 -13.468 1.00 96.56 112 CYS A C 1
ATOM 927 O O . CYS A 1 112 ? 3.729 -9.182 -12.582 1.00 96.56 112 CYS A O 1
ATOM 929 N N . HIS A 1 113 ? 1.997 -8.323 -13.714 1.00 98.00 113 HIS A N 1
ATOM 930 C CA . HIS A 1 113 ? 0.927 -9.007 -12.972 1.00 98.00 113 HIS A CA 1
ATOM 931 C C . HIS A 1 113 ? 0.962 -8.791 -11.448 1.00 98.00 113 HIS A C 1
ATOM 933 O O . HIS A 1 113 ? 0.529 -9.654 -10.685 1.00 98.00 113 HIS A O 1
ATOM 939 N N . VAL A 1 114 ? 1.459 -7.638 -10.995 1.00 98.25 114 VAL A N 1
ATOM 940 C CA . VAL A 1 114 ? 1.431 -7.250 -9.582 1.00 98.25 114 VAL A CA 1
ATOM 941 C C . VAL A 1 114 ? 0.268 -6.297 -9.328 1.00 98.25 114 VAL A C 1
ATOM 943 O O . VAL A 1 114 ? 0.106 -5.311 -10.043 1.00 98.25 114 VAL A O 1
ATOM 946 N N . LYS A 1 115 ? -0.515 -6.559 -8.280 1.00 97.12 115 LYS A N 1
ATOM 947 C CA . LYS A 1 115 ? -1.463 -5.594 -7.709 1.00 97.12 115 LYS A CA 1
ATOM 948 C C . LYS A 1 115 ? -1.041 -5.243 -6.292 1.00 97.12 115 LYS A C 1
ATOM 950 O O . LYS A 1 115 ? -0.599 -6.110 -5.542 1.00 97.12 115 LYS A O 1
ATOM 955 N N . ILE A 1 116 ? -1.192 -3.975 -5.930 1.00 95.12 116 ILE A N 1
ATOM 956 C CA . ILE A 1 116 ? -0.836 -3.472 -4.604 1.00 95.12 116 ILE A CA 1
ATOM 957 C C . ILE A 1 116 ? -2.042 -2.747 -4.023 1.00 95.12 116 ILE A C 1
ATOM 959 O O . ILE A 1 116 ? -2.664 -1.940 -4.712 1.00 95.12 116 ILE A O 1
ATOM 963 N N . ILE A 1 117 ? -2.358 -3.040 -2.765 1.00 93.44 117 ILE A N 1
ATOM 964 C CA . ILE A 1 117 ? -3.362 -2.327 -1.979 1.00 93.44 117 ILE A CA 1
ATOM 965 C C . ILE A 1 117 ? -2.660 -1.754 -0.754 1.00 93.44 117 ILE A C 1
ATOM 967 O O . ILE A 1 117 ? -1.937 -2.469 -0.059 1.00 93.44 117 ILE A O 1
ATOM 971 N N . PHE A 1 118 ? -2.879 -0.468 -0.506 1.00 89.81 118 PHE A N 1
ATOM 972 C CA . PHE A 1 118 ? -2.414 0.219 0.692 1.00 89.81 118 PHE A CA 1
ATOM 973 C C . PHE A 1 118 ? -3.618 0.485 1.589 1.00 89.81 118 PHE A C 1
ATOM 975 O O . PHE A 1 118 ? -4.574 1.122 1.141 1.00 89.81 118 PHE A O 1
ATOM 982 N N . THR A 1 119 ? -3.581 0.019 2.834 1.00 89.12 119 THR A N 1
ATOM 983 C CA . THR A 1 119 ? -4.470 0.528 3.879 1.00 89.12 119 THR A CA 1
ATOM 984 C C . THR A 1 119 ? -3.750 1.682 4.573 1.00 89.12 119 THR A C 1
ATOM 986 O O . THR A 1 119 ? -2.559 1.608 4.888 1.00 89.12 119 THR A O 1
ATOM 989 N N . LEU A 1 120 ? -4.455 2.805 4.687 1.00 83.19 120 LEU A N 1
ATOM 990 C CA . LEU A 1 120 ? -3.916 4.052 5.212 1.00 83.19 120 LEU A CA 1
ATOM 991 C C . LEU A 1 120 ? -4.940 4.685 6.148 1.00 83.19 120 LEU A C 1
ATOM 993 O O . LEU A 1 120 ? -6.096 4.863 5.757 1.00 83.19 120 LEU A O 1
ATOM 997 N N . THR A 1 121 ? -4.516 5.121 7.333 1.00 80.19 121 THR A N 1
ATOM 998 C CA . THR A 1 121 ? -5.302 6.090 8.110 1.00 80.19 121 THR A CA 1
ATOM 999 C C . THR A 1 121 ? -5.331 7.423 7.351 1.00 80.19 121 THR A C 1
ATOM 1001 O O . THR A 1 121 ? -4.269 7.947 6.988 1.00 80.19 121 THR A O 1
ATOM 1004 N N . PRO A 1 122 ? -6.518 8.013 7.107 1.00 70.44 122 PRO A N 1
ATOM 1005 C CA . PRO A 1 122 ? -6.665 9.196 6.267 1.00 70.44 122 PRO A CA 1
ATOM 1006 C C . PRO A 1 122 ? -5.993 10.416 6.906 1.00 70.44 122 PRO A C 1
ATOM 1008 O O . PRO A 1 122 ? -6.568 11.133 7.722 1.00 70.44 122 PRO A O 1
ATOM 1011 N N . THR A 1 123 ? -4.748 10.664 6.507 1.00 77.69 123 THR A N 1
ATOM 1012 C CA . THR A 1 123 ? -3.988 11.862 6.864 1.00 77.69 123 THR A CA 1
ATOM 1013 C C . THR A 1 123 ? -3.821 12.703 5.599 1.00 77.69 123 THR A C 1
ATOM 1015 O O . THR A 1 123 ? -3.055 12.285 4.728 1.00 77.69 123 THR A O 1
ATOM 1018 N N . PRO A 1 124 ? -4.471 13.882 5.469 1.00 78.06 124 PRO A N 1
ATOM 1019 C CA . PRO A 1 124 ? -4.478 14.681 4.232 1.00 78.06 124 PRO A CA 1
ATOM 1020 C C . PRO A 1 124 ? -3.084 14.915 3.632 1.00 78.06 124 PRO A C 1
ATOM 1022 O O . PRO A 1 124 ? -2.861 14.713 2.444 1.00 78.06 124 PRO A O 1
ATOM 1025 N N . LYS A 1 125 ? -2.087 15.211 4.479 1.00 77.31 125 LYS A N 1
ATOM 1026 C CA . LYS A 1 125 ? -0.684 15.410 4.061 1.00 77.31 125 LYS A CA 1
ATOM 1027 C C . LYS A 1 125 ? -0.054 14.204 3.348 1.00 77.31 125 LYS A C 1
ATOM 1029 O O . LYS A 1 125 ? 0.906 14.386 2.604 1.00 77.31 125 LYS A O 1
ATOM 1034 N N . ILE A 1 126 ? -0.534 12.994 3.628 1.00 79.94 126 ILE A N 1
ATOM 1035 C CA . ILE A 1 126 ? -0.051 11.747 3.029 1.00 79.94 126 ILE A CA 1
ATOM 1036 C C . ILE A 1 126 ? -0.891 11.429 1.795 1.00 79.94 126 ILE A C 1
ATOM 1038 O O . ILE A 1 126 ? -0.341 11.266 0.710 1.00 79.94 126 ILE A O 1
ATOM 1042 N N . VAL A 1 127 ? -2.217 11.380 1.940 1.00 81.94 127 VAL A N 1
ATOM 1043 C CA . VAL A 1 127 ? -3.099 10.925 0.856 1.00 81.94 127 VAL A CA 1
ATOM 1044 C C . VAL A 1 127 ? -3.117 11.884 -0.334 1.00 81.94 127 VAL A C 1
ATOM 1046 O O . VAL A 1 127 ? -3.224 11.424 -1.468 1.00 81.94 127 VAL A O 1
ATOM 1049 N N . ASP A 1 128 ? -2.954 13.191 -0.109 1.00 84.75 128 ASP A N 1
ATOM 1050 C CA . ASP A 1 128 ? -3.017 14.210 -1.167 1.00 84.75 128 ASP A CA 1
ATOM 1051 C C . ASP A 1 128 ? -1.664 14.480 -1.844 1.00 84.75 128 ASP A C 1
ATOM 1053 O O . ASP A 1 128 ? -1.568 15.305 -2.757 1.00 84.75 128 ASP A O 1
ATOM 1057 N N . ARG A 1 129 ? -0.619 13.742 -1.456 1.00 84.19 129 ARG A N 1
ATOM 1058 C CA . ARG A 1 129 ? 0.706 13.803 -2.074 1.00 84.19 129 ARG A CA 1
ATOM 1059 C C . ARG A 1 129 ? 0.845 12.768 -3.200 1.00 84.19 129 ARG A C 1
ATOM 1061 O O . ARG A 1 129 ? 0.353 11.647 -3.095 1.00 84.19 129 ARG A O 1
ATOM 1068 N N . ASP A 1 130 ? 1.559 13.132 -4.266 1.00 83.31 130 ASP A N 1
ATOM 1069 C CA . ASP A 1 130 ? 1.983 12.197 -5.321 1.00 83.31 130 ASP A CA 1
ATOM 1070 C C . ASP A 1 130 ? 2.900 11.095 -4.741 1.00 83.31 130 ASP A C 1
ATOM 1072 O O . ASP A 1 130 ? 3.794 11.409 -3.946 1.00 83.31 130 ASP A O 1
ATOM 1076 N N . PRO A 1 131 ? 2.705 9.808 -5.091 1.00 87.50 131 PRO A N 1
ATOM 1077 C CA . PRO A 1 131 ? 1.793 9.291 -6.124 1.00 87.50 131 PRO A CA 1
ATOM 1078 C C . PRO A 1 131 ? 0.370 8.953 -5.638 1.00 87.50 131 PRO A C 1
ATOM 1080 O O . PRO A 1 131 ? -0.481 8.595 -6.451 1.00 87.50 131 PRO A O 1
ATOM 1083 N N . LEU A 1 132 ? 0.092 9.019 -4.331 1.00 87.00 132 LEU A N 1
ATOM 1084 C CA . LEU A 1 132 ? -1.147 8.501 -3.728 1.00 87.00 132 LEU A CA 1
ATOM 1085 C C . LEU A 1 132 ? -2.405 9.271 -4.141 1.00 87.00 132 LEU A C 1
ATOM 1087 O O . LEU A 1 132 ? -3.486 8.689 -4.227 1.00 87.00 132 LEU A O 1
ATOM 1091 N N . ASN A 1 133 ? -2.273 10.564 -4.426 1.00 86.31 133 ASN A N 1
ATOM 1092 C CA . ASN A 1 133 ? -3.384 11.408 -4.867 1.00 86.31 133 ASN A CA 1
ATOM 1093 C C . ASN A 1 133 ? -3.984 11.005 -6.222 1.00 86.31 133 ASN A C 1
ATOM 1095 O O . ASN A 1 133 ? -5.131 11.344 -6.499 1.00 86.31 133 ASN A O 1
ATOM 1099 N N . SER A 1 134 ? -3.233 10.267 -7.040 1.00 85.44 134 SER A N 1
ATOM 1100 C CA . SER A 1 134 ? -3.657 9.798 -8.362 1.00 85.44 134 SER A CA 1
ATOM 1101 C C . SER A 1 134 ? -4.332 8.419 -8.345 1.00 85.44 134 SER A C 1
ATOM 1103 O O . SER A 1 134 ? -4.849 7.971 -9.368 1.00 85.44 134 SER A O 1
ATOM 1105 N N . LEU A 1 135 ? -4.321 7.729 -7.200 1.00 88.00 135 LEU A N 1
ATOM 1106 C CA . LEU A 1 135 ? -4.815 6.359 -7.075 1.00 88.00 135 LEU A CA 1
ATOM 1107 C C . LEU A 1 135 ? -6.322 6.304 -6.818 1.00 88.00 135 LEU A C 1
ATOM 1109 O O . LEU A 1 135 ? -6.902 7.186 -6.185 1.00 88.00 135 LEU A O 1
ATOM 1113 N N . SER A 1 136 ? -6.952 5.204 -7.239 1.00 88.75 136 SER A N 1
ATOM 1114 C CA . SER A 1 136 ? -8.324 4.888 -6.840 1.00 88.75 136 SER A CA 1
ATOM 1115 C C . SER A 1 136 ? -8.390 4.683 -5.328 1.00 88.75 136 SER A C 1
ATOM 1117 O O . SER A 1 136 ? -7.712 3.801 -4.793 1.00 88.75 136 SER A O 1
ATOM 1119 N N . ARG A 1 137 ? -9.224 5.470 -4.649 1.00 87.44 137 ARG A N 1
ATOM 1120 C CA . ARG A 1 137 ? -9.430 5.376 -3.203 1.00 87.44 137 ARG A CA 1
ATOM 1121 C C . ARG A 1 137 ? -10.723 4.619 -2.921 1.00 87.44 137 ARG A C 1
ATOM 1123 O O . ARG A 1 137 ? -11.750 4.896 -3.535 1.00 87.44 137 ARG A O 1
ATOM 1130 N N . PHE A 1 138 ? -10.654 3.677 -1.991 1.00 87.88 138 PHE A N 1
ATOM 1131 C CA . PHE A 1 138 ? -11.824 3.051 -1.394 1.00 87.88 138 PHE A CA 1
ATOM 1132 C C . PHE A 1 138 ? -11.849 3.463 0.073 1.00 87.88 138 PHE A C 1
ATOM 1134 O O . PHE A 1 138 ? -10.988 3.046 0.846 1.00 87.88 138 PHE A O 1
ATOM 1141 N N . GLU A 1 139 ? -12.778 4.345 0.427 1.00 83.88 139 GLU A N 1
ATOM 1142 C CA . GLU A 1 139 ? -12.937 4.794 1.804 1.00 83.88 139 GLU A CA 1
ATOM 1143 C C . GLU A 1 139 ? -13.795 3.779 2.557 1.00 83.88 139 GLU A C 1
ATOM 1145 O O . GLU A 1 139 ? -14.924 3.486 2.164 1.00 83.88 139 GLU A O 1
ATOM 1150 N N . ILE A 1 140 ? -13.228 3.199 3.615 1.00 82.81 140 ILE A N 1
ATOM 1151 C CA . ILE A 1 140 ? -13.984 2.337 4.518 1.00 82.81 140 ILE A CA 1
ATOM 1152 C C . ILE A 1 140 ? -14.773 3.259 5.442 1.00 82.81 140 ILE A C 1
ATOM 1154 O O . ILE A 1 140 ? -14.195 3.951 6.280 1.00 82.81 140 ILE A O 1
ATOM 1158 N N . GLU A 1 141 ? -16.090 3.272 5.262 1.00 77.69 141 GLU A N 1
ATOM 1159 C CA . GLU A 1 141 ? -16.996 4.044 6.102 1.00 77.69 141 GLU A CA 1
ATOM 1160 C C . GLU A 1 141 ? -17.001 3.530 7.548 1.00 77.69 141 GLU A C 1
ATOM 1162 O O . GLU A 1 141 ? -16.609 2.399 7.858 1.00 77.69 141 GLU A O 1
ATOM 1167 N N . HIS A 1 142 ? -17.469 4.381 8.458 1.00 79.06 142 HIS A N 1
ATOM 1168 C CA . HIS A 1 142 ? -17.725 3.962 9.826 1.00 79.06 142 HIS A CA 1
ATOM 1169 C C . HIS A 1 142 ? -18.765 2.837 9.865 1.00 79.06 142 HIS A C 1
ATOM 1171 O O . HIS A 1 142 ? -19.685 2.788 9.050 1.00 79.06 142 HIS A O 1
ATOM 1177 N N . LEU A 1 143 ? -18.621 1.939 10.843 1.00 84.88 143 LEU A N 1
ATOM 1178 C CA . LEU A 1 143 ? -19.636 0.923 11.098 1.00 84.88 143 LEU A CA 1
ATOM 1179 C C . LEU A 1 143 ? -20.975 1.590 11.405 1.00 84.88 143 LEU A C 1
ATOM 1181 O O . LEU A 1 143 ? -21.030 2.548 12.177 1.00 84.88 143 LEU A O 1
ATOM 1185 N N . ASP A 1 144 ? -22.043 1.047 10.829 1.00 86.56 144 ASP A N 1
ATOM 1186 C CA . ASP A 1 144 ? -23.392 1.504 11.119 1.00 86.56 144 ASP A CA 1
ATOM 1187 C C . ASP A 1 144 ? -23.806 1.155 12.559 1.00 86.56 144 ASP A C 1
ATOM 1189 O O . ASP A 1 144 ? -23.248 0.265 13.213 1.00 86.56 144 ASP A O 1
ATOM 1193 N N . ASN A 1 145 ? -24.830 1.846 13.062 1.00 84.06 145 ASN A N 1
ATOM 1194 C CA . ASN A 1 145 ? -25.319 1.639 14.427 1.00 84.06 145 ASN A CA 1
ATOM 1195 C C . ASN A 1 145 ? -25.742 0.188 14.672 1.00 84.06 145 ASN A C 1
ATOM 1197 O O . ASN A 1 145 ? -25.539 -0.342 15.761 1.00 84.06 145 ASN A O 1
ATOM 1201 N N . LYS A 1 146 ? -26.286 -0.491 13.657 1.00 88.31 146 LYS A N 1
ATOM 1202 C CA . LYS A 1 146 ? -26.661 -1.901 13.773 1.00 88.31 146 LYS A CA 1
ATOM 1203 C C . LYS A 1 146 ? -25.439 -2.780 14.061 1.00 88.31 146 LYS A C 1
ATOM 1205 O O . LYS A 1 146 ? -25.490 -3.586 14.989 1.00 88.31 146 LYS A O 1
ATOM 1210 N N . SER A 1 147 ? -24.345 -2.591 13.328 1.00 89.62 147 SER A N 1
ATOM 1211 C CA . SER A 1 147 ? -23.085 -3.308 13.546 1.00 89.62 147 SER A CA 1
ATOM 1212 C C . SER A 1 147 ? -22.466 -2.957 14.898 1.00 89.62 147 SER A C 1
ATOM 1214 O O . SER A 1 147 ? -21.990 -3.845 15.603 1.00 89.62 147 SER A O 1
ATOM 1216 N N . LEU A 1 148 ? -22.522 -1.686 15.316 1.00 88.62 148 LEU A N 1
ATOM 1217 C CA . LEU A 1 148 ? -22.075 -1.273 16.653 1.00 88.62 148 LEU A CA 1
ATOM 1218 C C . LEU A 1 148 ? -22.873 -1.973 17.766 1.00 88.62 148 LEU A C 1
ATOM 1220 O O . LEU A 1 148 ? -22.286 -2.431 18.747 1.00 88.62 148 LEU A O 1
ATOM 1224 N N . MET A 1 149 ? -24.185 -2.145 17.592 1.00 88.06 149 MET A N 1
ATOM 1225 C CA . MET A 1 149 ? -25.029 -2.892 18.532 1.00 88.06 149 MET A CA 1
ATOM 1226 C C . MET A 1 149 ? -24.743 -4.400 18.538 1.00 88.06 149 MET A C 1
ATOM 1228 O O . MET A 1 149 ? -24.888 -5.065 19.562 1.00 88.06 149 MET A O 1
ATOM 1232 N N . GLU A 1 150 ? -24.344 -4.985 17.411 1.00 91.25 150 GLU A N 1
ATOM 1233 C CA . GLU A 1 150 ? -23.890 -6.381 17.381 1.00 91.25 150 GLU A CA 1
ATOM 1234 C C . GLU A 1 150 ? -22.545 -6.544 18.103 1.00 91.25 150 GLU A C 1
ATOM 1236 O O . GLU A 1 150 ? -22.365 -7.484 18.885 1.00 91.25 150 GLU A O 1
ATOM 1241 N N . ILE A 1 151 ? -21.639 -5.580 17.930 1.00 91.12 151 ILE A N 1
ATOM 1242 C CA . ILE A 1 151 ? -20.367 -5.521 18.653 1.00 91.12 151 ILE A CA 1
ATOM 1243 C C . ILE A 1 151 ? -20.600 -5.376 20.159 1.00 91.12 151 ILE A C 1
ATOM 1245 O O . ILE A 1 151 ? -19.983 -6.108 20.933 1.00 91.12 151 ILE A O 1
ATOM 1249 N N . SER A 1 152 ? -21.504 -4.498 20.603 1.00 90.62 152 SER A N 1
ATOM 1250 C CA . SER A 1 152 ? -21.780 -4.319 22.036 1.00 90.62 152 SER A CA 1
ATOM 1251 C C . SER A 1 152 ? -22.323 -5.597 22.683 1.00 90.62 152 SER A C 1
ATOM 1253 O O . SER A 1 152 ? -21.868 -5.984 23.759 1.00 90.62 152 SER A O 1
ATOM 1255 N N . LYS A 1 153 ? -23.204 -6.335 21.994 1.00 91.44 153 LYS A N 1
ATOM 1256 C CA . LYS A 1 153 ? -23.687 -7.654 22.445 1.00 91.44 153 LYS A CA 1
ATOM 1257 C C . LYS A 1 153 ? -22.550 -8.662 22.599 1.00 91.44 153 LYS A C 1
ATOM 1259 O O . LYS A 1 153 ? -22.519 -9.414 23.581 1.00 91.44 153 LYS A O 1
ATOM 1264 N N . ALA A 1 154 ? -21.609 -8.683 21.654 1.00 94.12 154 ALA A N 1
ATOM 1265 C CA . ALA A 1 154 ? -20.428 -9.533 21.749 1.00 94.12 154 ALA A CA 1
ATOM 1266 C C . ALA A 1 154 ? -19.554 -9.131 22.948 1.00 94.12 154 ALA A C 1
ATOM 1268 O O . ALA A 1 154 ? -19.162 -9.994 23.735 1.00 94.12 154 ALA A O 1
ATOM 1269 N N . ILE A 1 155 ? -19.326 -7.828 23.152 1.00 93.88 155 ILE A N 1
ATOM 1270 C CA . ILE A 1 155 ? -18.592 -7.297 24.308 1.00 93.88 155 ILE A CA 1
ATOM 1271 C C . ILE A 1 155 ? -19.264 -7.722 25.616 1.00 93.88 155 ILE A C 1
ATOM 1273 O O . ILE A 1 155 ? -18.589 -8.293 26.467 1.00 93.88 155 ILE A O 1
ATOM 1277 N N . PHE A 1 156 ? -20.579 -7.533 25.776 1.00 93.19 156 PHE A N 1
ATOM 1278 C CA . PHE A 1 156 ? -21.309 -7.954 26.980 1.00 93.19 156 PHE A CA 1
ATOM 1279 C C . PHE A 1 156 ? -21.190 -9.454 27.236 1.00 93.19 156 PHE A C 1
ATOM 1281 O O . PHE A 1 156 ? -20.996 -9.878 28.375 1.00 93.19 156 PHE A O 1
ATOM 1288 N N . THR A 1 157 ? -21.243 -10.262 26.176 1.00 94.44 157 THR A N 1
ATOM 1289 C CA . THR A 1 157 ? -21.068 -11.715 26.274 1.00 94.44 157 THR A CA 1
ATOM 1290 C C . THR A 1 157 ? -19.682 -12.068 26.814 1.00 94.44 157 THR A C 1
ATOM 1292 O O . THR A 1 157 ? -19.565 -12.849 27.763 1.00 94.44 157 THR A O 1
ATOM 1295 N N . PHE A 1 158 ? -18.624 -11.473 26.258 1.00 95.31 158 PHE A N 1
ATOM 1296 C CA . PHE A 1 158 ? -17.257 -11.710 26.722 1.00 95.31 158 PHE A CA 1
ATOM 1297 C C . PHE A 1 158 ? -17.013 -11.158 28.125 1.00 95.31 158 PHE A C 1
ATOM 1299 O O . PHE A 1 158 ? -16.411 -11.840 28.953 1.00 95.31 158 PHE A O 1
ATOM 1306 N N . TYR A 1 159 ? -17.526 -9.968 28.421 1.00 94.94 159 TYR A N 1
ATOM 1307 C CA . TYR A 1 159 ? -17.368 -9.318 29.715 1.00 94.94 159 TYR A CA 1
ATOM 1308 C C . TYR A 1 159 ? -18.054 -10.118 30.828 1.00 94.94 159 TYR A C 1
ATOM 1310 O O . TYR A 1 159 ? -17.439 -10.405 31.856 1.00 94.94 159 TYR A O 1
ATOM 1318 N N . LYS A 1 160 ? -19.289 -10.583 30.593 1.00 94.56 160 LYS A N 1
ATOM 1319 C CA . LYS A 1 160 ? -19.999 -11.483 31.510 1.00 94.56 160 LYS A CA 1
ATOM 1320 C C . LYS A 1 160 ? -19.223 -12.773 31.737 1.00 94.56 160 LYS A C 1
ATOM 1322 O O . LYS A 1 160 ? -19.113 -13.222 32.872 1.00 94.56 160 LYS A O 1
ATOM 1327 N N . LYS A 1 161 ? -18.654 -13.363 30.683 1.00 96.25 161 LYS A N 1
ATOM 1328 C CA . LYS A 1 161 ? -17.838 -14.578 30.811 1.00 96.25 161 LYS A CA 1
ATOM 1329 C C . LYS A 1 161 ? -16.572 -14.343 31.642 1.00 96.25 161 LYS A C 1
ATOM 1331 O O . LYS A 1 161 ? -16.190 -15.220 32.407 1.00 96.25 161 LYS A O 1
ATOM 1336 N N . ALA A 1 162 ? -15.928 -13.189 31.487 1.00 95.69 162 ALA A N 1
ATOM 1337 C CA . ALA A 1 162 ? -14.682 -12.864 32.176 1.00 95.69 162 ALA A CA 1
ATOM 1338 C C . ALA A 1 162 ? -14.891 -12.477 33.649 1.00 95.69 162 ALA A C 1
ATOM 1340 O O . ALA A 1 162 ? -14.081 -12.838 34.498 1.00 95.69 162 ALA A O 1
ATOM 1341 N N . TYR A 1 163 ? -15.968 -11.751 33.952 1.00 94.81 163 TYR A N 1
ATOM 1342 C CA . TYR A 1 163 ? -16.135 -11.079 35.244 1.00 94.81 163 TYR A CA 1
ATOM 1343 C C . TYR A 1 163 ? -17.425 -11.428 35.982 1.00 94.81 163 TYR A C 1
ATOM 1345 O O . TYR A 1 163 ? -17.677 -10.884 37.053 1.00 94.81 163 TYR A O 1
ATOM 1353 N N . ASN A 1 164 ? -18.255 -12.303 35.409 1.00 93.31 164 ASN A N 1
ATOM 1354 C CA . ASN A 1 164 ? -19.583 -12.652 35.914 1.00 93.31 164 ASN A CA 1
ATOM 1355 C C . ASN A 1 164 ? -20.469 -11.425 36.209 1.00 93.31 164 ASN A C 1
ATOM 1357 O O . ASN A 1 164 ? -21.309 -11.446 37.104 1.00 93.31 164 ASN A O 1
ATOM 1361 N N . PHE A 1 165 ? -20.264 -10.348 35.450 1.00 91.56 165 PHE A N 1
ATOM 1362 C CA . PHE A 1 165 ? -20.989 -9.092 35.579 1.00 91.56 165 PHE A CA 1
ATOM 1363 C C . PHE A 1 165 ? -21.864 -8.868 34.348 1.00 91.56 165 PHE A C 1
ATOM 1365 O O . PHE A 1 165 ? -21.420 -9.072 33.217 1.00 91.56 165 PHE A O 1
ATOM 1372 N N . CYS A 1 166 ? -23.100 -8.433 34.569 1.00 85.12 166 CYS A N 1
ATOM 1373 C CA . CYS A 1 166 ? -24.021 -8.025 33.521 1.00 85.12 166 CYS A CA 1
ATOM 1374 C C . CYS A 1 166 ? -24.651 -6.698 33.956 1.00 85.12 166 CYS A C 1
ATOM 1376 O O . CYS A 1 166 ? -25.093 -6.613 35.099 1.00 85.12 166 CYS A O 1
ATOM 1378 N N . PRO A 1 167 ? -24.680 -5.670 33.097 1.00 81.69 167 PRO A N 1
ATOM 1379 C CA . PRO A 1 167 ? -25.331 -4.415 33.442 1.00 81.69 167 PRO A CA 1
ATOM 1380 C C . PRO A 1 167 ? -26.850 -4.615 33.571 1.00 81.69 167 PRO A C 1
ATOM 1382 O O . PRO A 1 167 ? -27.464 -5.283 32.738 1.00 81.69 167 PRO A O 1
ATOM 1385 N N . ASP A 1 168 ? -27.459 -4.001 34.588 1.00 75.31 168 ASP A N 1
ATOM 1386 C CA . ASP A 1 168 ? -28.911 -4.070 34.842 1.00 75.31 168 ASP A CA 1
ATOM 1387 C C . ASP A 1 168 ? -29.730 -3.086 33.984 1.00 75.31 168 ASP A C 1
ATOM 1389 O O . ASP A 1 168 ? -30.961 -3.080 34.024 1.00 75.31 168 ASP A O 1
ATOM 1393 N N . ARG A 1 169 ? -29.060 -2.200 33.239 1.00 73.19 169 ARG A N 1
ATOM 1394 C CA . ARG A 1 169 ? -29.670 -1.148 32.415 1.00 73.19 169 ARG A CA 1
ATOM 1395 C C . ARG A 1 169 ? -28.906 -0.999 31.110 1.00 73.19 169 ARG A C 1
ATOM 1397 O O . ARG A 1 169 ? -27.695 -1.216 31.091 1.00 73.19 169 ARG A O 1
ATOM 1404 N N . ASP A 1 170 ? -29.607 -0.574 30.061 1.00 76.12 170 ASP A N 1
ATOM 1405 C CA . ASP A 1 170 ? -28.938 -0.122 28.846 1.00 76.12 170 ASP A CA 1
ATOM 1406 C C . ASP A 1 170 ? -28.130 1.142 29.160 1.00 76.12 170 ASP A C 1
ATOM 1408 O O . ASP A 1 170 ? -28.611 2.073 29.813 1.00 76.12 170 ASP A O 1
ATOM 1412 N N . CYS A 1 171 ? -26.865 1.114 28.775 1.00 74.81 171 CYS A N 1
ATOM 1413 C CA . CYS A 1 171 ? -25.885 2.144 29.072 1.00 74.81 171 CYS A CA 1
ATOM 1414 C C . CYS A 1 171 ? -25.187 2.644 27.799 1.00 74.81 171 CYS A C 1
ATOM 1416 O O . CYS A 1 171 ? -24.366 3.557 27.873 1.00 74.81 171 CYS A O 1
ATOM 1418 N N . LEU A 1 172 ? -25.545 2.094 26.632 1.00 80.56 172 LEU A N 1
ATOM 1419 C CA . LEU A 1 172 ? -24.910 2.413 25.354 1.00 80.56 172 LEU A CA 1
ATOM 1420 C C . LEU A 1 172 ? -25.191 3.850 24.901 1.00 80.56 172 LEU A C 1
ATOM 1422 O O . LEU A 1 172 ? -24.315 4.465 24.300 1.00 80.56 172 LEU A O 1
ATOM 1426 N N . ASP A 1 173 ? -26.330 4.425 25.304 1.00 80.25 173 ASP A N 1
ATOM 1427 C CA . ASP A 1 173 ? -26.701 5.828 25.050 1.00 80.25 173 ASP A CA 1
ATOM 1428 C C . ASP A 1 173 ? -25.682 6.850 25.596 1.00 80.25 173 ASP A C 1
ATOM 1430 O O . ASP A 1 173 ? -25.703 8.025 25.230 1.00 80.25 173 ASP A O 1
ATOM 1434 N N . LEU A 1 174 ? -24.804 6.430 26.514 1.00 76.75 174 LEU A N 1
ATOM 1435 C CA . LEU A 1 174 ? -23.778 7.280 27.126 1.00 76.75 174 LEU A CA 1
ATOM 1436 C C . LEU A 1 174 ? -22.462 7.296 26.335 1.00 76.75 174 LEU A C 1
ATOM 1438 O O . LEU A 1 174 ? -21.542 8.031 26.699 1.00 76.75 174 LEU A O 1
ATOM 1442 N N . ILE A 1 175 ? -22.347 6.486 25.281 1.00 80.62 175 ILE A N 1
ATOM 1443 C CA . ILE A 1 175 ? -21.104 6.270 24.543 1.00 80.62 175 ILE A CA 1
ATOM 1444 C C . ILE A 1 175 ? -21.225 6.910 23.157 1.00 80.62 175 ILE A C 1
ATOM 1446 O O . ILE A 1 175 ? -22.187 6.643 22.440 1.00 80.62 175 ILE A O 1
ATOM 1450 N N . PRO A 1 176 ? -20.247 7.719 22.712 1.00 75.50 176 PRO A N 1
ATOM 1451 C CA . PRO A 1 176 ? -20.301 8.285 21.373 1.00 75.50 176 PRO A CA 1
ATOM 1452 C C . PRO A 1 176 ? -20.167 7.192 20.302 1.00 75.50 176 PRO A C 1
ATOM 1454 O O . PRO A 1 176 ? -19.175 6.462 20.259 1.00 75.50 176 PRO A O 1
ATOM 1457 N N . GLU A 1 177 ? -21.130 7.140 19.385 1.00 73.06 177 GLU A N 1
ATOM 1458 C CA . GLU A 1 177 ? -21.164 6.186 18.262 1.00 73.06 177 GLU A CA 1
ATOM 1459 C C . GLU A 1 177 ? -20.260 6.606 17.087 1.00 73.06 177 GLU A C 1
ATOM 1461 O O . GLU A 1 177 ? -20.011 5.836 16.166 1.00 73.06 177 GLU A O 1
ATOM 1466 N N . SER A 1 178 ? -19.706 7.822 17.125 1.00 70.75 178 SER A N 1
ATOM 1467 C CA . SER A 1 178 ? -19.000 8.440 15.992 1.00 70.75 178 SER A CA 1
ATOM 1468 C C . SER A 1 178 ? -17.664 7.790 15.623 1.00 70.75 178 SER A C 1
ATOM 1470 O O . SER A 1 178 ? -17.133 8.054 14.547 1.00 70.75 178 SER A O 1
ATOM 1472 N N . LYS A 1 179 ? -17.077 6.971 16.507 1.00 76.88 179 LYS A N 1
ATOM 1473 C CA . LYS A 1 179 ? -15.803 6.282 16.259 1.00 76.88 179 LYS A CA 1
ATOM 1474 C C . LYS A 1 179 ? -15.828 4.884 16.854 1.00 76.88 179 LYS A C 1
ATOM 1476 O O . LYS A 1 179 ? -15.822 4.745 18.072 1.00 76.88 179 LYS A O 1
ATOM 1481 N N . THR A 1 180 ? -15.702 3.854 16.017 1.00 84.38 180 THR A N 1
ATOM 1482 C CA . THR A 1 180 ? -15.703 2.437 16.432 1.00 84.38 180 THR A CA 1
ATOM 1483 C C . THR A 1 180 ? -14.744 2.145 17.589 1.00 84.38 180 THR A C 1
ATOM 1485 O O . THR A 1 180 ? -15.127 1.511 18.567 1.00 84.38 180 THR A O 1
ATOM 1488 N N . ARG A 1 181 ? -13.504 2.656 17.533 1.00 84.19 181 ARG A N 1
ATOM 1489 C CA . ARG A 1 181 ? -12.523 2.477 18.619 1.00 84.19 181 ARG A CA 1
ATOM 1490 C C . ARG A 1 181 ? -12.984 3.109 19.932 1.00 84.19 181 ARG A C 1
ATOM 1492 O O . ARG A 1 181 ? -12.796 2.514 20.989 1.00 84.19 181 ARG A O 1
ATOM 1499 N N . LEU A 1 182 ? -13.547 4.314 19.861 1.00 84.88 182 LEU A N 1
ATOM 1500 C CA . LEU A 1 182 ? -14.051 5.022 21.034 1.00 84.88 182 LEU A CA 1
ATOM 1501 C C . LEU A 1 182 ? -15.277 4.305 21.601 1.00 84.88 182 LEU A C 1
ATOM 1503 O O . LEU A 1 182 ? -15.357 4.133 22.808 1.00 84.88 182 LEU A O 1
ATOM 1507 N N . PHE A 1 183 ? -16.165 3.820 20.732 1.00 89.44 183 PHE A N 1
ATOM 1508 C CA . PHE A 1 183 ? -17.340 3.052 21.114 1.00 89.44 183 PHE A CA 1
ATOM 1509 C C . PHE A 1 183 ? -16.965 1.765 21.858 1.00 89.44 183 PHE A C 1
ATOM 1511 O O . PHE A 1 183 ? -17.421 1.538 22.976 1.00 89.44 183 PHE A O 1
ATOM 1518 N N . ILE A 1 184 ? -16.072 0.950 21.284 1.00 90.12 184 ILE A N 1
ATOM 1519 C CA . ILE A 1 184 ? -15.610 -0.302 21.904 1.00 90.12 184 ILE A CA 1
ATOM 1520 C C . ILE A 1 184 ? -14.949 -0.017 23.255 1.00 90.12 184 ILE A C 1
ATOM 1522 O O . ILE A 1 184 ? -15.297 -0.640 24.258 1.00 90.12 184 ILE A O 1
ATOM 1526 N N . LYS A 1 185 ? -14.013 0.940 23.293 1.00 89.75 185 LYS A N 1
ATOM 1527 C CA . LYS A 1 185 ? -13.288 1.292 24.517 1.00 89.75 185 LYS A CA 1
ATOM 1528 C C . LYS A 1 185 ? -14.232 1.840 25.588 1.00 89.75 185 LYS A C 1
ATOM 1530 O O . LYS A 1 185 ? -14.211 1.350 26.710 1.00 89.75 185 LYS A O 1
ATOM 1535 N N . GLY A 1 186 ? -15.092 2.785 25.216 1.00 89.44 186 GLY A N 1
ATOM 1536 C CA . GLY A 1 186 ? -16.090 3.371 26.101 1.00 89.44 186 GLY A CA 1
ATOM 1537 C C . GLY A 1 186 ? -17.057 2.324 26.646 1.00 89.44 186 GLY A C 1
ATOM 1538 O O . GLY A 1 186 ? -17.389 2.374 27.821 1.00 89.44 186 GLY A O 1
ATOM 1539 N N . THR A 1 187 ? -17.433 1.321 25.846 1.00 91.12 187 THR A N 1
ATOM 1540 C CA . THR A 1 187 ? -18.300 0.220 26.306 1.00 91.12 187 THR A CA 1
ATOM 1541 C C . THR A 1 187 ? -17.627 -0.582 27.411 1.00 91.12 187 THR A C 1
ATOM 1543 O O . THR A 1 187 ? -18.240 -0.847 28.441 1.00 91.12 187 THR A O 1
ATOM 1546 N N . VAL A 1 188 ? -16.357 -0.949 27.229 1.00 92.00 188 VAL A N 1
ATOM 1547 C CA . VAL A 1 188 ? -15.603 -1.703 28.242 1.00 92.00 188 VAL A CA 1
ATOM 1548 C C . VAL A 1 188 ? -15.373 -0.863 29.501 1.00 92.00 188 VAL A C 1
ATOM 1550 O O . VAL A 1 188 ? -15.622 -1.348 30.602 1.00 92.00 188 VAL A O 1
ATOM 1553 N N . GLU A 1 189 ? -14.967 0.400 29.351 1.00 91.00 189 GLU A N 1
ATOM 1554 C CA . GLU A 1 189 ? -14.749 1.317 30.479 1.00 91.00 189 GLU A CA 1
ATOM 1555 C C . GLU A 1 189 ? -16.038 1.558 31.274 1.00 91.00 189 GLU A C 1
ATOM 1557 O O . GLU A 1 189 ? -16.016 1.570 32.503 1.00 91.00 189 GLU A O 1
ATOM 1562 N N . LEU A 1 190 ? -17.178 1.681 30.594 1.00 89.31 190 LEU A N 1
ATOM 1563 C CA . LEU A 1 190 ? -18.476 1.857 31.235 1.00 89.31 190 LEU A CA 1
ATOM 1564 C C . LEU A 1 190 ? -18.882 0.628 32.055 1.00 89.31 190 LEU A C 1
ATOM 1566 O O . LEU A 1 190 ? -19.355 0.772 33.181 1.00 89.31 190 LEU A O 1
ATOM 1570 N N . LEU A 1 191 ? -18.658 -0.577 31.526 1.00 90.94 191 LEU A N 1
ATOM 1571 C CA . LEU A 1 191 ? -18.894 -1.821 32.264 1.00 90.94 191 LEU A CA 1
ATOM 1572 C C . LEU A 1 191 ? -17.995 -1.923 33.499 1.00 90.94 191 LEU A C 1
ATOM 1574 O O . LEU A 1 191 ? -18.473 -2.303 34.568 1.00 90.94 191 LEU A O 1
ATOM 1578 N N . ASP A 1 192 ? -16.721 -1.543 33.374 1.00 91.31 192 ASP A N 1
ATOM 1579 C CA . ASP A 1 192 ? -15.802 -1.489 34.511 1.00 91.31 192 ASP A CA 1
ATOM 1580 C C . ASP A 1 192 ? -16.279 -0.490 35.572 1.00 91.31 192 ASP A C 1
ATOM 1582 O O . ASP A 1 192 ? -16.310 -0.834 36.755 1.00 91.31 192 ASP A O 1
ATOM 1586 N N . LEU A 1 193 ? -16.714 0.708 35.170 1.00 89.06 193 LEU A N 1
ATOM 1587 C CA . LEU A 1 193 ? -17.258 1.714 36.084 1.00 89.06 193 LEU A CA 1
ATOM 1588 C C . LEU A 1 193 ? -18.497 1.200 36.824 1.00 89.06 193 LEU A C 1
ATOM 1590 O O . LEU A 1 193 ? -18.573 1.339 38.043 1.00 89.06 193 LEU A O 1
ATOM 1594 N N . MET A 1 194 ? -19.438 0.565 36.121 1.00 88.00 194 MET A N 1
ATOM 1595 C CA . MET A 1 194 ? -20.637 -0.009 36.742 1.00 88.00 194 MET A CA 1
ATOM 1596 C C . MET A 1 194 ? -20.297 -1.139 37.716 1.00 88.00 194 MET A C 1
ATOM 1598 O O . MET A 1 194 ? -20.907 -1.242 38.778 1.00 88.00 194 MET A O 1
ATOM 1602 N N . ARG A 1 195 ? -19.313 -1.981 37.378 1.00 89.81 195 ARG A N 1
ATOM 1603 C CA . ARG A 1 195 ? -18.875 -3.080 38.242 1.00 89.81 195 ARG A CA 1
ATOM 1604 C C . ARG A 1 195 ? -18.168 -2.576 39.501 1.00 89.81 195 ARG A C 1
ATOM 1606 O O . ARG A 1 195 ? -18.384 -3.127 40.575 1.00 89.81 195 ARG A O 1
ATOM 1613 N N . PHE A 1 196 ? -17.291 -1.580 39.373 1.00 90.00 196 PHE A N 1
ATOM 1614 C CA . PHE A 1 196 ? -16.483 -1.074 40.488 1.00 90.00 196 PHE A CA 1
ATOM 1615 C C . PHE A 1 196 ? -17.190 -0.016 41.343 1.00 90.00 196 PHE A C 1
ATOM 1617 O O . PHE A 1 196 ? -16.778 0.211 42.481 1.00 90.00 196 PHE A O 1
ATOM 1624 N N . HIS A 1 197 ? -18.245 0.620 40.827 1.00 87.12 197 HIS A N 1
ATOM 1625 C CA . HIS A 1 197 ? -19.003 1.662 41.523 1.00 87.12 197 HIS A CA 1
ATOM 1626 C C . HIS A 1 197 ? -20.528 1.453 41.412 1.00 87.12 197 HIS A C 1
ATOM 1628 O O . HIS A 1 197 ? -21.220 2.318 40.869 1.00 87.12 197 HIS A O 1
ATOM 1634 N N . PRO A 1 198 ? -21.079 0.336 41.925 1.00 80.88 198 PRO A N 1
ATOM 1635 C CA . PRO A 1 198 ? -22.494 -0.011 41.742 1.00 80.88 198 PRO A CA 1
ATOM 1636 C C . PRO A 1 198 ? -23.471 0.978 42.407 1.00 80.88 198 PRO A C 1
ATOM 1638 O O . PRO A 1 198 ? -24.617 1.106 41.986 1.00 80.88 198 PRO A O 1
ATOM 1641 N N . ASP A 1 199 ? -23.015 1.698 43.428 1.00 79.56 199 ASP A N 1
ATOM 1642 C CA . ASP A 1 199 ? -23.778 2.662 44.228 1.00 79.56 199 ASP A CA 1
ATOM 1643 C C . ASP A 1 199 ? -23.767 4.099 43.669 1.00 79.56 199 ASP A C 1
ATOM 1645 O O . ASP A 1 199 ? -24.472 4.967 44.188 1.00 79.56 199 ASP A O 1
ATOM 1649 N N . LYS A 1 200 ? -23.024 4.366 42.586 1.00 76.56 200 LYS A N 1
ATOM 1650 C CA . LYS A 1 200 ? -22.968 5.687 41.941 1.00 76.56 200 LYS A CA 1
ATOM 1651 C C . LYS A 1 200 ? -23.802 5.729 40.667 1.00 76.56 200 LYS A C 1
ATOM 1653 O O . LYS A 1 200 ? -23.810 4.794 39.868 1.00 76.56 200 LYS A O 1
ATOM 1658 N N . ALA A 1 201 ? -24.478 6.851 40.431 1.00 69.06 201 ALA A N 1
ATOM 1659 C CA . ALA A 1 201 ? -25.201 7.045 39.182 1.00 69.06 201 ALA A CA 1
ATOM 1660 C C . ALA A 1 201 ? -24.207 7.172 38.013 1.00 69.06 201 ALA A C 1
ATOM 1662 O O . ALA A 1 201 ? -23.277 7.971 38.067 1.00 69.06 201 ALA A O 1
ATOM 1663 N N . LEU A 1 202 ? -24.437 6.436 36.921 1.00 67.38 202 LEU A N 1
ATOM 1664 C CA . LEU A 1 202 ? -23.584 6.429 35.719 1.00 67.38 202 LEU A CA 1
ATOM 1665 C C . LEU A 1 202 ? -23.224 7.834 35.199 1.00 67.38 202 LEU A C 1
ATOM 1667 O O . LEU A 1 202 ? -22.083 8.071 34.818 1.00 67.38 202 LEU A O 1
ATOM 1671 N N . ARG A 1 203 ? -24.168 8.785 35.259 1.00 62.09 203 ARG A N 1
ATOM 1672 C CA . ARG A 1 203 ? -23.956 10.186 34.843 1.00 62.09 203 ARG A CA 1
ATOM 1673 C C . ARG A 1 203 ? -22.963 10.958 35.719 1.00 62.09 203 ARG A C 1
ATOM 1675 O O . ARG A 1 203 ? -22.427 11.967 35.274 1.00 62.09 203 ARG A O 1
ATOM 1682 N N . GLU A 1 204 ? -22.741 10.524 36.956 1.00 60.38 204 GLU A N 1
ATOM 1683 C CA . GLU A 1 204 ? -21.762 11.127 37.871 1.00 60.38 204 GLU A CA 1
ATOM 1684 C C . GLU A 1 204 ? -20.342 10.611 37.613 1.00 60.38 204 GLU A C 1
ATOM 1686 O O . GLU A 1 204 ? -19.375 11.272 37.986 1.00 60.38 204 GLU A O 1
ATOM 1691 N N . LEU A 1 205 ? -20.222 9.450 36.962 1.00 59.22 205 LEU A N 1
ATOM 1692 C CA . LEU A 1 205 ? -18.959 8.791 36.623 1.00 59.22 205 LEU A CA 1
ATOM 1693 C C . LEU A 1 205 ? -18.472 9.122 35.205 1.00 59.22 205 LEU A C 1
ATOM 1695 O O . LEU A 1 205 ? -17.292 8.962 34.919 1.00 59.22 205 LEU A O 1
ATOM 1699 N N . SER A 1 206 ? -19.365 9.586 34.329 1.00 52.22 206 SER A N 1
ATOM 1700 C CA . SER A 1 206 ? -19.0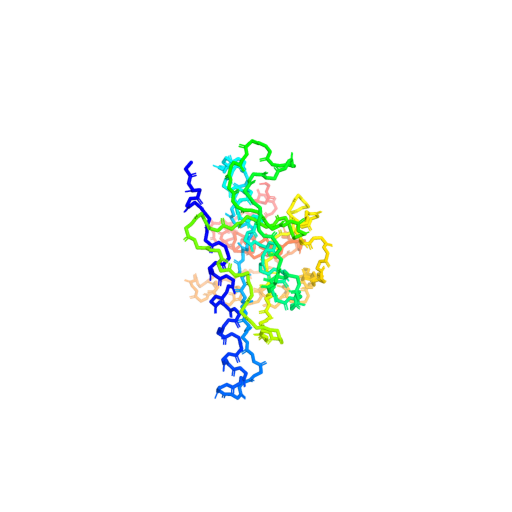97 9.886 32.918 1.00 52.22 206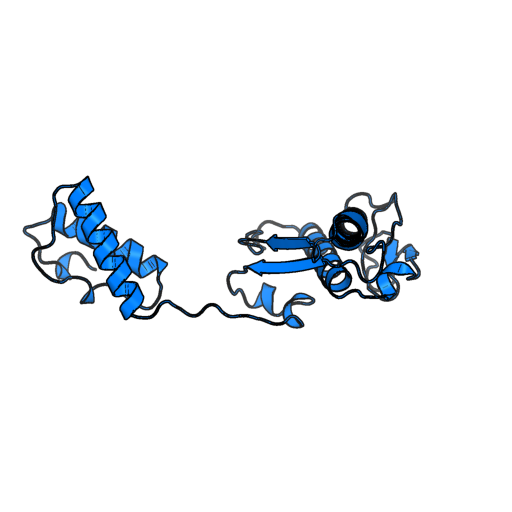 SER A CA 1
ATOM 1701 C C . SER A 1 206 ? -18.761 11.366 32.650 1.00 52.22 206 SER A C 1
ATOM 1703 O O . SER A 1 206 ? -19.197 11.911 31.635 1.00 52.22 206 SER A O 1
ATOM 1705 N N . LYS A 1 207 ? -18.054 12.037 33.572 1.00 48.94 207 LYS A N 1
ATOM 1706 C CA . LYS A 1 207 ? -17.527 13.404 33.387 1.00 48.94 207 LYS A CA 1
ATOM 1707 C C . LYS A 1 207 ? -16.103 13.399 32.849 1.00 48.94 207 LYS A C 1
ATOM 1709 O O . LYS A 1 207 ? -15.296 12.599 33.366 1.00 48.94 207 LYS A O 1
#

Secondary structure (DSSP, 8-state):
----S--HHHHHHHHHHHHHHHHHTT-SS-EEEEESSTT-S-TTTS-HHHHHHHHHHHHHHHHHHTT-THHHHPPEEES-TT-TTS-SEEETTT-PEEPTT----S-SSSS--EEEEE-----HHHHTSTTGGGSPP---PPPPHHHHHHHHHHHHHHHHHHHS---SS--GGGS-TT-HHHHHHHHHHHHHHHHH-TTS-HHHH--

Radius of gyration: 25.1 Å; chains: 1; bounding box: 60×41×65 Å

pLDDT: mean 84.33, std 13.22, range [42.38, 98.31]

Foldseek 3Di:
DADQPAALLVVLAVQLVQQQCCCPVVVHLGAEAEAEALVPPDPVPDDPVVVVRSQLSVLLNVCLQVQPPCLQDFDWDFQDPVPNVDTHIAGPPSRHGHRRPDPRGSYDDPPSNYDYDYDYDDDCVPCCDPPNVVDDDDDDDQDDPVVLVVLLVVVQVVCCVVPVDHDPDDDQVLFDSRHSVSSNVVSVVLSVCCVVCVPDDSVVVSD

Sequence (207 aa):
MPNSYTSANIYSYIISGIGWAARNILGLEGFLILFDEAESIDSYWYTSYQSNRGWNFLKGLVLMSNNDKRLLDEVIKEDFYEHPSYGGYWGNITDLQYYGRSRLPFIWKVPCHVKIIFTLTPTPKIVDRDPLNSLSRFEIEHLDNKSLMEISKAIFTFYKKAYNFCPDRDCLDLIPESKTRLFIKGTVELLDLMRFHPDKALRELSK